Protein AF-0000000086878072 (afdb_homodimer)

Sequence (364 aa):
MATIYDFTVIKTSGERFPLYQYEGKPVLIVNTASKCKYTHQFDDIQKLYDKYKDQGLQVIGFPCNQFAEQEPGSSEEAASFCQINYGVKFPMFSKMDVNGDTAHPLYDYLKKSGPFAGFDESDVQAKLLKLMVADKAPEWLHGDAIKWNFTKFLINAEGQVVKRFEPVDSMDAVEASIEQLLMATIYDFTVIKTSGERFPLYQYEGKPVLIVNTASKCKYTHQFDDIQKLYDKYKDQGLQVIGFPCNQFAEQEPGSSEEAASFCQINYGVKFPMFSKMDVNGDTAHPLYDYLKKSGPFAGFDESDVQAKLLKLMVADKAPEWLHGDAIKWNFTKFLINAEGQVVKRFEPVDSMDAVEASIEQLL

Organism: NCBI:txid248903

Nearest PDB structures (foldseek):
  8xyt-assembly1_D  TM=9.400E-01  e=3.184E-20  synthetic construct
  2i3y-assembly1_A  TM=8.338E-01  e=1.460E-17  Homo sapiens
  2r37-assembly1_A  TM=8.465E-01  e=8.621E-18  Homo sapiens
  7fc2-assembly1_A  TM=8.457E-01  e=1.673E-16  Mus musculus
  2he3-assembly1_A  TM=8.086E-01  e=9.873E-17  Homo sapiens

Radius of gyration: 22.43 Å; Cα contacts (8 Å, |Δi|>4): 710; chains: 2; bounding box: 38×66×55 Å

Foldseek 3Di:
DDFQQVDWFAALVRDIGRPCVLAQAKEKEFEAALQDPLNLCLQVVQVLCVVCVVVGYAYEYAYELPFVRRHVDFQVVRVVSSCVVRVRDGGYGGHAHLDDPRGDVSNVVQLVQAFDPDQPPVDPLSVVLLVSLCPGPVVQNDTRGQSHGTWIFIAANRRGTDYIDHSSDDSVVVSVVNVVRD/DDFQQVDWFAALVRDIGRPCVLAQAKEKEFEAALQDPLNLCLQVVQVLCVVCVVVGYAYEYAYELPFVRRHVDFQVVRVVSSCVVRVRDGGYGGHAHLDDPRGDVSSVVQLVQAFDPDQPPVDPLSVVLLVSLCPGPVVQNDIRGQSHGTWIFIAANRRGTDYIDHSSDDSVVVSVVNVVRD

Secondary structure (DSSP, 8-state):
---GGGBEEEBTTS-EEEGGGGTTS-EEEEEE-SSSTTTTHHHHHHHHHHHHGGGT-EEEEEE--TTTT---S-HHHHHHHHHHHH---S-BB-----SSTT--HHHHHHHHHS------TT-HHHHHHHHHHHHH-GGGSSTT---STT-EEEE-TTS-EEEEE-TTS-HHHHHHHHHHH-/---GGGBEEEBTTS-EEEGGGGTTS-EEEEEE-SSSTTTTHHHHHHHHHHHHGGGT-EEEEEE--TTTT---S-HHHHHHHHHHHH---S-BB-----SSTT--HHHHHHHHHS------TT-HHHHHHHHHHHHH-GGGSSTT---STT-EEEE-TTS-EEEEE-TTS-HHHHHHHHHHH-

InterPro domains:
  IPR000889 Glutathione peroxidase [PF00255] (4-111)
  IPR000889 Glutathione peroxidase [PIRSF000303] (2-182)
  IPR000889 Glutathione peroxidase [PR01011] (22-39)
  IPR000889 Glutathione peroxidase [PR01011] (57-73)
  IPR000889 Glutathione peroxidase [PR01011] (146-155)
  IPR000889 Glutathione peroxidase [PS51355] (1-182)
  IPR000889 Glutathione peroxidase [PTHR11592] (3-182)
  IPR000889 Glutathione peroxidase [cd00340] (3-178)
  IPR013766 Thioredoxin domain [PS51352] (1-182)
  IPR029760 Glutathione peroxidase conserved site [PS00763] (60-67)
  IPR036249 Thioredoxin-like superfamily [SSF52833] (3-182)

pLDDT: mean 95.86, std 3.75, range [81.19, 98.94]

Solvent-accessible surface area (backbone atoms only — not comparable to full-atom values): 19377 Å² total; per-residue (Å²): 120,73,37,56,44,38,26,34,47,42,35,53,88,62,48,76,43,57,43,47,79,49,64,73,24,35,34,38,40,29,38,32,38,78,64,44,95,65,37,68,48,48,46,57,52,41,50,51,44,69,71,33,37,89,69,44,48,40,51,41,35,30,34,31,40,84,59,84,53,22,32,80,65,52,36,56,53,53,46,49,51,41,31,73,76,50,60,46,76,60,56,52,30,30,56,46,44,60,55,75,95,58,21,34,63,65,39,52,48,46,28,68,66,36,53,60,87,67,73,52,76,89,37,68,61,36,46,49,50,51,52,49,21,53,70,73,40,50,87,32,62,58,78,41,44,65,67,54,63,44,31,34,36,37,25,37,43,82,32,38,67,76,44,62,39,54,62,71,53,56,68,63,59,53,49,54,54,52,54,71,74,93,120,72,38,54,42,37,27,34,47,42,35,52,87,63,49,74,44,57,44,46,80,48,62,72,25,34,33,39,41,29,38,32,40,79,65,45,94,66,38,70,47,47,46,58,51,39,51,52,44,71,71,33,37,89,70,44,46,40,50,42,35,30,34,30,39,87,57,83,54,21,33,77,63,53,37,57,53,53,45,49,50,42,31,72,77,50,60,46,76,60,56,53,31,30,56,47,46,59,54,75,95,57,22,35,63,65,38,53,49,47,28,68,67,38,53,59,88,69,73,52,78,88,36,69,60,36,43,50,51,51,52,48,22,54,72,72,40,50,88,31,60,57,77,41,45,66,68,53,63,44,30,33,38,37,26,37,42,82,32,38,66,76,44,63,40,53,61,71,54,55,67,66,59,52,48,54,55,52,54,72,74,92

Structure (mmCIF, N/CA/C/O backbone):
data_AF-0000000086878072-model_v1
#
loop_
_entity.id
_entity.type
_entity.pdbx_description
1 polymer 'Glutathione peroxidase'
#
loop_
_atom_site.group_PDB
_atom_site.id
_atom_site.type_symbol
_atom_site.label_atom_id
_atom_site.label_alt_id
_atom_site.label_comp_id
_atom_site.label_asym_id
_atom_site.label_entity_id
_atom_site.label_seq_id
_atom_site.pdbx_PDB_ins_code
_atom_site.Cartn_x
_atom_site.Cartn_y
_atom_site.Cartn_z
_atom_site.occupancy
_atom_site.B_iso_or_equiv
_atom_site.auth_seq_id
_atom_site.auth_comp_id
_atom_site.auth_asym_id
_atom_site.auth_atom_id
_atom_site.pdbx_PDB_model_num
ATOM 1 N N . MET A 1 1 ? 12.766 3.15 -0.526 1 83.19 1 MET A N 1
ATOM 2 C CA . MET A 1 1 ? 11.93 2.668 -1.621 1 83.19 1 MET A CA 1
ATOM 3 C C . MET A 1 1 ? 10.867 1.7 -1.109 1 83.19 1 MET A C 1
ATOM 5 O O . MET A 1 1 ? 11.094 0.986 -0.13 1 83.19 1 MET A O 1
ATOM 9 N N . ALA A 1 2 ? 9.711 1.718 -1.73 1 94 2 ALA A N 1
ATOM 10 C CA . ALA A 1 2 ? 8.594 0.869 -1.329 1 94 2 ALA A CA 1
ATOM 11 C C . ALA A 1 2 ? 8.961 -0.608 -1.434 1 94 2 ALA A C 1
ATOM 13 O O . ALA A 1 2 ? 9.758 -0.997 -2.293 1 94 2 ALA A O 1
ATOM 14 N N . THR A 1 3 ? 8.516 -1.404 -0.541 1 97.88 3 THR A N 1
ATOM 15 C CA . THR A 1 3 ? 8.656 -2.857 -0.542 1 97.88 3 THR A CA 1
ATOM 16 C C . THR A 1 3 ? 7.336 -3.527 -0.177 1 97.88 3 THR A C 1
ATOM 18 O O . THR A 1 3 ? 6.379 -2.854 0.205 1 97.88 3 THR A O 1
ATOM 21 N N . ILE A 1 4 ? 7.27 -4.852 -0.278 1 98.69 4 ILE A N 1
ATOM 22 C CA . ILE A 1 4 ? 6.043 -5.551 0.091 1 98.69 4 ILE A CA 1
ATOM 23 C C . ILE A 1 4 ? 5.805 -5.414 1.593 1 98.69 4 ILE A C 1
ATOM 25 O O . ILE A 1 4 ? 4.699 -5.668 2.076 1 98.69 4 ILE A O 1
ATOM 29 N N . TYR A 1 5 ? 6.809 -5.02 2.355 1 98.38 5 TYR A N 1
ATOM 30 C CA . TYR A 1 5 ? 6.68 -4.902 3.803 1 98.38 5 TYR A CA 1
ATOM 31 C C . TYR A 1 5 ? 5.793 -3.723 4.18 1 98.38 5 TYR A C 1
ATOM 33 O O . TYR A 1 5 ? 5.367 -3.6 5.332 1 98.38 5 TYR A O 1
ATOM 41 N N . ASP A 1 6 ? 5.492 -2.91 3.229 1 98.5 6 ASP A N 1
ATOM 42 C CA . ASP A 1 6 ? 4.672 -1.722 3.447 1 98.5 6 ASP A CA 1
ATOM 43 C C . ASP A 1 6 ? 3.184 -2.068 3.428 1 98.5 6 ASP A C 1
ATOM 45 O O . ASP A 1 6 ? 2.334 -1.196 3.615 1 98.5 6 ASP A O 1
ATOM 49 N N . PHE A 1 7 ? 2.822 -3.373 3.25 1 98.75 7 PHE A N 1
ATOM 50 C CA . PHE A 1 7 ? 1.428 -3.736 3.029 1 98.75 7 PHE A CA 1
ATOM 51 C C . PHE A 1 7 ? 0.961 -4.75 4.07 1 98.75 7 PHE A C 1
ATOM 53 O O . PHE A 1 7 ? 1.771 -5.496 4.625 1 98.75 7 PHE A O 1
ATOM 60 N N . THR A 1 8 ? -0.31 -4.707 4.301 1 98.56 8 THR A N 1
ATOM 61 C CA . THR A 1 8 ? -1.041 -5.676 5.109 1 98.56 8 THR A CA 1
ATOM 62 C C . THR A 1 8 ? -2.102 -6.387 4.273 1 98.56 8 THR A C 1
ATOM 64 O O . THR A 1 8 ? -2.787 -5.758 3.467 1 98.56 8 THR A O 1
ATOM 67 N N . VAL A 1 9 ? -2.191 -7.672 4.48 1 98.12 9 VAL A N 1
ATOM 68 C CA . VAL A 1 9 ? -3.201 -8.469 3.787 1 98.12 9 VAL A CA 1
ATOM 69 C C . VAL A 1 9 ? -4.094 -9.164 4.805 1 98.12 9 VAL A C 1
ATOM 71 O O . VAL A 1 9 ? -3.934 -8.984 6.016 1 98.12 9 VAL A O 1
ATOM 74 N N . ILE A 1 10 ? -5.141 -9.844 4.266 1 97.62 10 ILE A N 1
ATOM 75 C CA . ILE A 1 10 ? -6.113 -10.469 5.156 1 97.62 10 ILE A CA 1
ATOM 76 C C . ILE A 1 10 ? -6.078 -11.984 4.984 1 97.62 10 ILE A C 1
ATOM 78 O O . ILE A 1 10 ? -6.113 -12.484 3.861 1 97.62 10 ILE A O 1
ATOM 82 N N . LYS A 1 11 ? -5.953 -12.688 6.102 1 97 11 LYS A N 1
ATOM 83 C CA . LYS A 1 11 ? -6.082 -14.141 6.082 1 97 11 LYS A CA 1
ATOM 84 C C . LYS A 1 11 ? -7.523 -14.562 5.82 1 97 11 LYS A C 1
ATOM 86 O O . LYS A 1 11 ? -8.445 -13.75 5.934 1 97 11 LYS A O 1
ATOM 91 N N . THR A 1 12 ? -7.73 -15.797 5.5 1 94.38 12 THR A N 1
ATOM 92 C CA . THR A 1 12 ? -9.07 -16.312 5.246 1 94.38 12 THR A CA 1
ATOM 93 C C . THR A 1 12 ? -9.93 -16.219 6.508 1 94.38 12 THR A C 1
ATOM 95 O O . THR A 1 12 ? -11.156 -16.141 6.422 1 94.38 12 THR A O 1
ATOM 98 N N . SER A 1 13 ? -9.312 -16.234 7.656 1 93.44 13 SER A N 1
ATOM 99 C CA . SER A 1 13 ? -10 -16.125 8.938 1 93.44 13 SER A CA 1
ATOM 100 C C . SER A 1 13 ? -10.508 -14.711 9.172 1 93.44 13 SER A C 1
ATOM 102 O O . SER A 1 13 ? -11.297 -14.477 10.086 1 93.44 13 SER A O 1
ATOM 104 N N . GLY A 1 14 ? -9.945 -13.773 8.375 1 94.25 14 GLY A N 1
ATOM 105 C CA . GLY A 1 14 ? -10.273 -12.375 8.578 1 94.25 14 GLY A CA 1
ATOM 106 C C . GLY A 1 14 ? -9.195 -11.609 9.32 1 94.25 14 GLY A C 1
ATOM 107 O O . GLY A 1 14 ? -9.227 -10.383 9.383 1 94.25 14 GLY A O 1
ATOM 108 N N . GLU A 1 15 ? -8.328 -12.383 9.844 1 96.19 15 GLU A N 1
ATOM 109 C CA . GLU A 1 15 ? -7.223 -11.766 10.578 1 96.19 15 GLU A CA 1
ATOM 110 C C . GLU A 1 15 ? -6.301 -10.992 9.641 1 96.19 15 GLU A C 1
ATOM 112 O O . GLU A 1 15 ? -5.969 -11.469 8.555 1 96.19 15 GLU A O 1
ATOM 117 N N . ARG A 1 16 ? -5.871 -9.828 10.055 1 96.94 16 ARG A N 1
ATOM 118 C CA . ARG A 1 16 ? -4.914 -9.039 9.281 1 96.94 16 ARG A CA 1
ATOM 119 C C . ARG A 1 16 ? -3.504 -9.602 9.422 1 96.94 16 ARG A C 1
ATOM 121 O O . ARG A 1 16 ? -3.121 -10.07 10.5 1 96.94 16 ARG A O 1
ATOM 128 N N . PHE A 1 17 ? -2.744 -9.547 8.391 1 98 17 PHE A N 1
ATOM 129 C CA . PHE A 1 17 ? -1.391 -10.086 8.359 1 98 17 PHE A CA 1
ATOM 130 C C . PHE A 1 17 ? -0.436 -9.117 7.668 1 98 17 PHE A C 1
ATOM 132 O O . PHE A 1 17 ? -0.434 -9.016 6.441 1 98 17 PHE A O 1
ATOM 139 N N . PRO A 1 18 ? 0.398 -8.359 8.469 1 98.56 18 PRO A N 1
ATOM 140 C CA . PRO A 1 18 ? 1.406 -7.508 7.832 1 98.56 18 PRO A CA 1
ATOM 141 C C . PRO A 1 18 ? 2.498 -8.312 7.129 1 98.56 18 PRO A C 1
ATOM 143 O O . PRO A 1 18 ? 3.055 -9.242 7.715 1 98.56 18 PRO A O 1
ATOM 146 N N . LEU A 1 19 ? 2.932 -7.926 5.949 1 98.69 19 LEU A N 1
ATOM 147 C CA . LEU A 1 19 ? 3.807 -8.742 5.113 1 98.69 19 LEU A CA 1
ATOM 148 C C . LEU A 1 19 ? 5.254 -8.648 5.586 1 98.69 19 LEU A C 1
ATOM 150 O O . LEU A 1 19 ? 6.098 -9.445 5.18 1 98.69 19 LEU A O 1
ATOM 154 N N . TYR A 1 20 ? 5.504 -7.633 6.469 1 98.06 20 TYR A N 1
ATOM 155 C CA . TYR A 1 20 ? 6.867 -7.562 6.988 1 98.06 20 TYR A CA 1
ATOM 156 C C . TYR A 1 20 ? 7.191 -8.789 7.836 1 98.06 20 TYR A C 1
ATOM 158 O O . TYR A 1 20 ? 8.352 -9.016 8.188 1 98.06 20 TYR A O 1
ATOM 166 N N . GLN A 1 21 ? 6.176 -9.578 8.18 1 97.75 21 GLN A N 1
ATOM 167 C CA . GLN A 1 21 ? 6.402 -10.844 8.867 1 97.75 21 GLN A CA 1
ATOM 168 C C . GLN A 1 21 ? 7.242 -11.789 8.008 1 97.75 21 GLN A C 1
ATOM 170 O O . GLN A 1 21 ? 7.773 -12.781 8.516 1 97.75 21 GLN A O 1
ATOM 175 N N . TYR A 1 22 ? 7.414 -11.516 6.703 1 98.06 22 TYR A N 1
ATOM 176 C CA . TYR A 1 22 ? 8.234 -12.32 5.805 1 98.06 22 TYR A CA 1
ATOM 177 C C . TYR A 1 22 ? 9.594 -11.68 5.582 1 98.06 22 TYR A C 1
ATOM 179 O O . TYR A 1 22 ? 10.344 -12.086 4.684 1 98.06 22 TYR A O 1
ATOM 187 N N . GLU A 1 23 ? 9.891 -10.641 6.391 1 97.38 23 GLU A N 1
ATOM 188 C CA . GLU A 1 23 ? 11.172 -9.953 6.223 1 97.38 23 GLU A CA 1
ATOM 189 C C . GLU A 1 23 ? 12.336 -10.93 6.34 1 97.38 23 GLU A C 1
ATOM 191 O O . GLU A 1 23 ? 12.336 -11.805 7.211 1 97.38 23 GLU A O 1
ATOM 196 N N . GLY A 1 24 ? 13.32 -10.805 5.469 1 97.69 24 GLY A N 1
ATOM 197 C CA . GLY A 1 24 ? 14.516 -11.641 5.492 1 97.69 24 GLY A CA 1
ATOM 198 C C . GLY A 1 24 ? 14.359 -12.922 4.691 1 97.69 24 GLY A C 1
ATOM 199 O O . GLY A 1 24 ? 15.297 -13.719 4.609 1 97.69 24 GLY A O 1
ATOM 200 N N . LYS A 1 25 ? 13.156 -13.117 4.059 1 98.12 25 LYS A N 1
ATOM 201 C CA . LYS A 1 25 ? 12.875 -14.344 3.316 1 98.12 25 LYS A CA 1
ATOM 202 C C . LYS A 1 25 ? 12.422 -14.031 1.893 1 98.12 25 LYS A C 1
ATOM 204 O O . LYS A 1 25 ? 11.68 -13.078 1.67 1 98.12 25 LYS A O 1
ATOM 209 N N . PRO A 1 26 ? 12.891 -14.852 0.938 1 98.75 26 PRO A N 1
ATOM 210 C CA . PRO A 1 26 ? 12.266 -14.727 -0.383 1 98.75 26 PRO A CA 1
ATOM 211 C C . PRO A 1 26 ? 10.805 -15.172 -0.39 1 98.75 26 PRO A C 1
ATOM 213 O O . PRO A 1 26 ? 10.438 -16.125 0.305 1 98.75 26 PRO A O 1
ATOM 216 N N . VAL A 1 27 ? 10.008 -14.469 -1.145 1 98.94 27 VAL A N 1
ATOM 217 C CA . VAL A 1 27 ? 8.578 -14.75 -1.195 1 98.94 27 VAL A CA 1
ATOM 218 C C . VAL A 1 27 ? 8.117 -14.852 -2.648 1 98.94 27 VAL A C 1
ATOM 220 O O . VAL A 1 27 ? 8.461 -14 -3.473 1 98.94 27 VAL A O 1
ATOM 223 N N . LEU A 1 28 ? 7.465 -15.906 -2.973 1 98.94 28 LEU A N 1
ATOM 224 C CA . LEU A 1 28 ? 6.734 -16.016 -4.23 1 98.94 28 LEU A CA 1
ATOM 225 C C . LEU A 1 28 ? 5.258 -15.672 -4.027 1 98.94 28 LEU A C 1
ATOM 227 O O . LEU A 1 28 ? 4.559 -16.359 -3.277 1 98.94 28 LEU A O 1
ATOM 231 N N . ILE A 1 29 ? 4.77 -14.617 -4.676 1 98.94 29 ILE A N 1
ATOM 232 C CA . ILE A 1 29 ? 3.385 -14.172 -4.586 1 98.94 29 ILE A CA 1
ATOM 233 C C . ILE A 1 29 ? 2.631 -14.555 -5.855 1 98.94 29 ILE A C 1
ATOM 235 O O . ILE A 1 29 ? 3.086 -14.266 -6.965 1 98.94 29 ILE A O 1
ATOM 239 N N . VAL A 1 30 ? 1.487 -15.18 -5.668 1 98.81 30 VAL A N 1
ATOM 240 C CA . VAL A 1 30 ? 0.769 -15.688 -6.836 1 98.81 30 VAL A CA 1
ATOM 241 C C . VAL A 1 30 ? -0.717 -15.352 -6.711 1 98.81 30 VAL A C 1
ATOM 243 O O . VAL A 1 30 ? -1.326 -15.594 -5.664 1 98.81 30 VAL A O 1
ATOM 246 N N . ASN A 1 31 ? -1.322 -14.727 -7.723 1 98.56 31 ASN A N 1
ATOM 247 C CA . ASN A 1 31 ? -2.779 -14.703 -7.785 1 98.56 31 ASN A CA 1
ATOM 248 C C . ASN A 1 31 ? -3.338 -16 -8.359 1 98.56 31 ASN A C 1
ATOM 250 O O . ASN A 1 31 ? -2.814 -16.531 -9.344 1 98.56 31 ASN A O 1
ATOM 254 N N . THR A 1 32 ? -4.41 -16.547 -7.777 1 97.31 32 THR A N 1
ATOM 255 C CA . THR A 1 32 ? -4.832 -17.906 -8.094 1 97.31 32 THR A CA 1
ATOM 256 C C . THR A 1 32 ? -6.316 -17.938 -8.438 1 97.31 32 THR A C 1
ATOM 258 O O . THR A 1 32 ? -7.027 -16.953 -8.266 1 97.31 32 THR A O 1
ATOM 261 N N . ALA A 1 33 ? -6.691 -19.047 -8.969 1 95.06 33 ALA A N 1
ATOM 262 C CA . ALA A 1 33 ? -8.086 -19.375 -9.234 1 95.06 33 ALA A CA 1
ATOM 263 C C . ALA A 1 33 ? -8.297 -20.891 -9.25 1 95.06 33 ALA A C 1
ATOM 265 O O . ALA A 1 33 ? -7.398 -21.641 -9.641 1 95.06 33 ALA A O 1
ATOM 266 N N . SER A 1 34 ? -9.516 -21.312 -8.906 1 91.56 34 SER A N 1
ATOM 267 C CA . SER A 1 34 ? -9.805 -22.734 -8.734 1 91.56 34 SER A CA 1
ATOM 268 C C . SER A 1 34 ? -10.32 -23.344 -10.031 1 91.56 34 SER A C 1
ATOM 270 O O . SER A 1 34 ? -10.273 -24.562 -10.211 1 91.56 34 SER A O 1
ATOM 272 N N . LYS A 1 35 ? -10.883 -22.578 -10.992 1 89.31 35 LYS A N 1
ATOM 273 C CA . LYS A 1 35 ? -11.5 -23.094 -12.211 1 89.31 35 LYS A CA 1
ATOM 274 C C . LYS A 1 35 ? -10.82 -22.531 -13.453 1 89.31 35 LYS A C 1
ATOM 276 O O . LYS A 1 35 ? -11.484 -22.031 -14.367 1 89.31 35 LYS A O 1
ATOM 281 N N . CYS A 1 36 ? -9.555 -22.641 -13.43 1 88.94 36 CYS A N 1
ATOM 282 C CA . CYS A 1 36 ? -8.773 -22.109 -14.539 1 88.94 36 CYS A CA 1
AT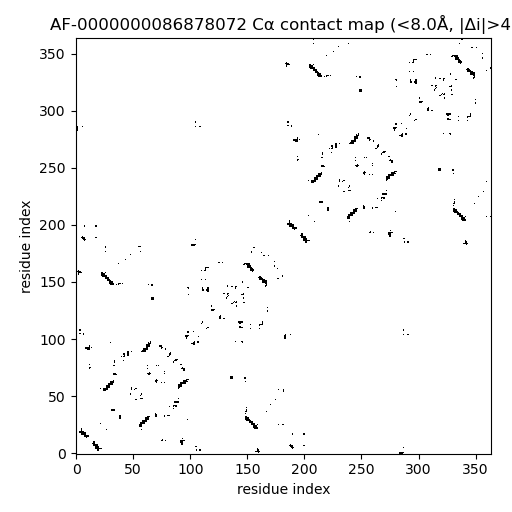OM 283 C C . CYS A 1 36 ? -7.891 -23.188 -15.156 1 88.94 36 CYS A C 1
ATOM 285 O O . CYS A 1 36 ? -7.578 -24.188 -14.5 1 88.94 36 CYS A O 1
ATOM 287 N N . LYS A 1 37 ? -7.527 -23.078 -16.422 1 89.62 37 LYS A N 1
ATOM 288 C CA . LYS A 1 37 ? -6.695 -24.047 -17.125 1 89.62 37 LYS A CA 1
ATOM 289 C C . LYS A 1 37 ? -5.324 -24.172 -16.469 1 89.62 37 LYS A C 1
ATOM 291 O O . LYS A 1 37 ? -4.637 -25.188 -16.641 1 89.62 37 LYS A O 1
ATOM 296 N N . TYR A 1 38 ? -4.926 -23.156 -15.703 1 93.12 38 TYR A N 1
ATOM 297 C CA . TYR A 1 38 ? -3.607 -23.156 -15.07 1 93.12 38 TYR A CA 1
ATOM 298 C C . TYR A 1 38 ? -3.695 -23.625 -13.625 1 93.12 38 TYR A C 1
ATOM 300 O O . TYR A 1 38 ? -2.699 -23.609 -12.906 1 93.12 38 TYR A O 1
ATOM 308 N N . THR A 1 39 ? -4.828 -24.078 -13.148 1 93 39 THR A N 1
ATOM 309 C CA . THR A 1 39 ? -5.051 -24.5 -11.766 1 93 39 THR A CA 1
ATOM 310 C C . THR A 1 39 ? -4.098 -25.625 -11.391 1 93 39 THR A C 1
ATOM 312 O O . THR A 1 39 ? -3.684 -25.734 -10.234 1 93 39 THR A O 1
ATOM 315 N N . HIS A 1 40 ? -3.73 -26.406 -12.336 1 93.25 40 HIS A N 1
ATOM 316 C CA . HIS A 1 40 ? -2.811 -27.5 -12.086 1 93.25 40 HIS A CA 1
ATOM 317 C C . HIS A 1 40 ? -1.468 -27 -11.57 1 93.25 40 HIS A C 1
ATOM 319 O O . HIS A 1 40 ? -0.679 -27.766 -11.016 1 93.25 40 HIS A O 1
ATOM 325 N N . GLN A 1 41 ? -1.145 -25.734 -11.727 1 96 41 GLN A N 1
ATOM 326 C CA . GLN A 1 41 ? 0.128 -25.172 -11.281 1 96 41 GLN A CA 1
ATOM 327 C C . GLN A 1 41 ? 0.231 -25.172 -9.758 1 96 41 GLN A C 1
ATOM 329 O O . GLN A 1 41 ? 1.317 -25 -9.203 1 96 41 GLN A O 1
ATOM 334 N N . PHE A 1 42 ? -0.86 -25.344 -9.055 1 96.38 42 PHE A N 1
ATOM 335 C CA . PHE A 1 42 ? -0.782 -25.531 -7.613 1 96.38 42 PHE A CA 1
ATOM 336 C C . PHE A 1 42 ? 0.166 -26.672 -7.266 1 96.38 42 PHE A C 1
ATOM 338 O O . PHE A 1 42 ? 0.931 -26.578 -6.305 1 96.38 42 PHE A O 1
ATOM 345 N N . ASP A 1 43 ? 0.087 -27.719 -8.094 1 95.75 43 ASP A N 1
ATOM 346 C CA . ASP A 1 43 ? 0.964 -28.859 -7.863 1 95.75 43 ASP A CA 1
ATOM 347 C C . ASP A 1 43 ? 2.434 -28.453 -7.977 1 95.75 43 ASP A C 1
ATOM 349 O O . ASP A 1 43 ? 3.244 -28.797 -7.117 1 95.75 43 ASP A O 1
ATOM 353 N N . ASP A 1 44 ? 2.74 -27.75 -8.992 1 97.12 44 ASP A N 1
ATOM 354 C CA . ASP A 1 44 ? 4.109 -27.312 -9.234 1 97.12 44 ASP A CA 1
ATOM 355 C C . ASP A 1 44 ? 4.578 -26.359 -8.141 1 97.12 44 ASP A C 1
ATOM 357 O O . ASP A 1 44 ? 5.707 -26.453 -7.656 1 97.12 44 ASP A O 1
ATOM 361 N N . ILE A 1 45 ? 3.756 -25.453 -7.758 1 98 45 ILE A N 1
ATOM 362 C CA . ILE A 1 45 ? 4.105 -24.453 -6.754 1 98 45 ILE A CA 1
ATOM 363 C C . ILE A 1 45 ? 4.289 -25.141 -5.398 1 98 45 ILE A C 1
ATOM 365 O O . ILE A 1 45 ? 5.215 -24.812 -4.652 1 98 45 ILE A O 1
ATOM 369 N N . GLN A 1 46 ? 3.42 -26.125 -5.102 1 97.56 46 GLN A N 1
ATOM 370 C CA . GLN A 1 46 ? 3.555 -26.875 -3.855 1 97.56 46 GLN A CA 1
ATOM 371 C C . GLN A 1 46 ? 4.875 -27.641 -3.812 1 97.56 46 GLN A C 1
ATOM 373 O O . GLN A 1 46 ? 5.543 -27.672 -2.777 1 97.56 46 GLN A O 1
ATOM 378 N N . LYS A 1 47 ? 5.219 -28.219 -4.93 1 97.31 47 LYS A N 1
ATOM 379 C CA . LYS A 1 47 ? 6.492 -28.922 -5.004 1 97.31 47 LYS A CA 1
ATOM 380 C C . LYS A 1 47 ? 7.66 -27.984 -4.715 1 97.31 47 LYS A C 1
ATOM 382 O O . LYS A 1 47 ? 8.586 -28.344 -3.984 1 97.31 47 LYS A O 1
ATOM 387 N N . LEU A 1 48 ? 7.637 -26.797 -5.305 1 98.06 48 LEU A N 1
ATOM 388 C CA . LEU A 1 48 ? 8.672 -25.797 -5.043 1 98.06 48 LEU A CA 1
ATOM 389 C C . LEU A 1 48 ? 8.711 -25.438 -3.561 1 98.06 48 LEU A C 1
ATOM 391 O O . LEU A 1 48 ? 9.789 -25.344 -2.969 1 98.06 48 LEU A O 1
ATOM 395 N N . TYR A 1 49 ? 7.578 -25.219 -2.998 1 98.12 49 TYR A N 1
ATOM 396 C CA . TYR A 1 49 ? 7.48 -24.875 -1.582 1 98.12 49 TYR A CA 1
ATOM 397 C C . TYR A 1 49 ? 8.07 -25.984 -0.717 1 98.12 49 TYR A C 1
ATOM 399 O O . TYR A 1 49 ? 8.875 -25.719 0.183 1 98.12 49 TYR A O 1
ATOM 407 N N . ASP A 1 50 ? 7.738 -27.234 -0.986 1 97.75 50 ASP A N 1
ATOM 408 C CA . ASP A 1 50 ? 8.242 -28.359 -0.218 1 97.75 50 ASP A CA 1
ATOM 409 C C . ASP A 1 50 ? 9.758 -28.469 -0.316 1 97.75 50 ASP A C 1
ATOM 411 O O . ASP A 1 50 ? 10.43 -28.766 0.672 1 97.75 50 ASP A O 1
ATOM 415 N N . LYS A 1 51 ? 10.172 -28.203 -1.465 1 98 51 LYS A N 1
ATOM 416 C CA . LYS A 1 51 ? 11.594 -28.344 -1.739 1 98 51 LYS A CA 1
ATOM 417 C C . LYS A 1 51 ? 12.406 -27.25 -1.053 1 98 51 LYS A C 1
ATOM 419 O O . LYS A 1 51 ? 13.516 -27.516 -0.574 1 98 51 LYS A O 1
ATOM 424 N N . TYR A 1 52 ? 11.836 -26.016 -0.949 1 98.38 52 TYR A N 1
ATOM 425 C CA . TYR A 1 52 ? 12.719 -24.906 -0.624 1 98.38 52 TYR A CA 1
ATOM 426 C C . TYR A 1 52 ? 12.258 -24.203 0.651 1 98.38 52 TYR A C 1
ATOM 428 O O . TYR A 1 52 ? 12.922 -23.281 1.133 1 98.38 52 TYR A O 1
ATOM 436 N N . LYS A 1 53 ? 11.141 -24.609 1.261 1 97.75 53 LYS A N 1
ATOM 437 C CA . LYS A 1 53 ? 10.641 -23.906 2.447 1 97.75 53 LYS A CA 1
ATOM 438 C C . LYS A 1 53 ? 11.672 -23.953 3.576 1 97.75 53 LYS A C 1
ATOM 440 O O . LYS A 1 53 ? 11.812 -22.984 4.324 1 97.75 53 LYS A O 1
ATOM 445 N N . ASP A 1 54 ? 12.383 -25.016 3.723 1 97.75 54 ASP A N 1
ATOM 446 C CA . ASP A 1 54 ? 13.352 -25.156 4.805 1 97.75 54 ASP A CA 1
ATOM 447 C C . ASP A 1 54 ? 14.586 -24.297 4.539 1 97.75 54 ASP A C 1
ATOM 449 O O . ASP A 1 54 ? 15.391 -24.062 5.445 1 97.75 54 ASP A O 1
ATOM 453 N N . GLN A 1 55 ? 14.727 -23.891 3.318 1 98 55 GLN A N 1
ATOM 454 C CA . GLN A 1 55 ? 15.82 -22.984 2.969 1 98 55 GLN A CA 1
ATOM 455 C C . GLN A 1 55 ? 15.367 -21.531 3.035 1 98 55 GLN A C 1
ATOM 457 O O . GLN A 1 55 ? 16.125 -20.625 2.686 1 98 55 GLN A O 1
ATOM 462 N N . GLY A 1 56 ? 14.07 -21.297 3.344 1 98 56 GLY A N 1
ATOM 463 C CA . GLY A 1 56 ? 13.617 -19.938 3.637 1 98 56 GLY A CA 1
ATOM 464 C C . GLY A 1 56 ? 12.531 -19.469 2.693 1 98 56 GLY A C 1
ATOM 465 O O . GLY A 1 56 ? 11.93 -18.406 2.922 1 98 56 GLY A O 1
ATOM 466 N N . LEU A 1 57 ? 12.242 -20.172 1.619 1 98.69 57 LEU A N 1
ATOM 467 C CA . LEU A 1 57 ? 11.25 -19.734 0.646 1 98.69 57 LEU A CA 1
ATOM 468 C C . LEU A 1 57 ? 9.859 -19.688 1.273 1 98.69 57 LEU A C 1
ATOM 470 O O . LEU A 1 57 ? 9.438 -20.625 1.944 1 98.69 57 LEU A O 1
ATOM 474 N N . GLN A 1 58 ? 9.227 -18.594 1.04 1 98.75 58 GLN A N 1
ATOM 475 C CA . GLN A 1 58 ? 7.797 -18.469 1.322 1 98.75 58 GLN A CA 1
ATOM 476 C C . GLN A 1 58 ? 6.988 -18.344 0.033 1 98.75 58 GLN A C 1
ATOM 478 O O . GLN A 1 58 ? 7.473 -17.812 -0.965 1 98.75 58 GLN A O 1
ATOM 483 N N . VAL A 1 59 ? 5.852 -18.953 0.068 1 98.69 59 VAL A N 1
ATOM 484 C CA . VAL A 1 59 ? 4.879 -18.828 -1.01 1 98.69 59 VAL A CA 1
ATOM 485 C C . VAL A 1 59 ? 3.541 -18.344 -0.443 1 98.69 59 VAL A C 1
ATOM 487 O O . VAL A 1 59 ? 3.068 -18.875 0.57 1 98.69 59 VAL A O 1
ATOM 490 N N . ILE A 1 60 ? 3.008 -17.312 -1.063 1 98.56 60 ILE A N 1
ATOM 491 C CA . ILE A 1 60 ? 1.69 -16.875 -0.62 1 98.56 60 ILE A CA 1
ATOM 492 C C . ILE A 1 60 ? 0.776 -16.688 -1.827 1 98.56 60 ILE A C 1
ATOM 494 O O . ILE A 1 60 ? 1.211 -16.188 -2.871 1 98.56 60 ILE A O 1
ATOM 498 N N . GLY A 1 61 ? -0.471 -17.141 -1.659 1 98.19 61 GLY A N 1
ATOM 499 C CA . GLY A 1 61 ? -1.459 -17.078 -2.725 1 98.19 61 GLY A CA 1
ATOM 500 C C . GLY A 1 61 ? -2.613 -16.156 -2.416 1 98.19 61 GLY A C 1
ATOM 501 O O . GLY A 1 61 ? -3.061 -16.062 -1.271 1 98.19 61 GLY A O 1
ATOM 502 N N . PHE A 1 62 ? -3.082 -15.508 -3.463 1 98.38 62 PHE A N 1
ATOM 503 C CA . PHE A 1 62 ? -4.246 -14.633 -3.377 1 98.38 62 PHE A CA 1
ATOM 504 C C . PHE A 1 62 ? -5.285 -15.008 -4.43 1 98.38 62 PHE A C 1
ATOM 506 O O . PHE A 1 62 ? -5.148 -14.641 -5.598 1 98.38 62 PHE A O 1
ATOM 513 N N . PRO A 1 63 ? -6.324 -15.695 -3.984 1 97.62 63 PRO A N 1
ATOM 514 C CA . PRO A 1 63 ? -7.387 -15.969 -4.949 1 97.62 63 PRO A CA 1
ATOM 515 C C . PRO A 1 63 ? -8 -14.695 -5.535 1 97.62 63 PRO A C 1
ATOM 517 O O . PRO A 1 63 ? -8.156 -13.703 -4.824 1 97.62 63 PRO A O 1
ATOM 520 N N . CYS A 1 64 ? -8.367 -14.75 -6.816 1 97.5 64 CYS A N 1
ATOM 521 C CA . CYS A 1 64 ? -8.922 -13.609 -7.535 1 97.5 64 CYS A CA 1
ATOM 522 C C . CYS A 1 64 ? -10.008 -14.055 -8.516 1 97.5 64 CYS A C 1
ATOM 524 O O . CYS A 1 64 ? -9.828 -15.039 -9.234 1 97.5 64 CYS A O 1
ATOM 526 N N . ASN A 1 65 ? -11.023 -13.289 -8.594 1 96.75 65 ASN A N 1
ATOM 527 C CA . ASN A 1 65 ? -12.156 -13.695 -9.414 1 96.75 65 ASN A CA 1
ATOM 528 C C . ASN A 1 65 ? -12.289 -12.812 -10.656 1 96.75 65 ASN A C 1
ATOM 530 O O . ASN A 1 65 ? -13.312 -12.852 -11.344 1 96.75 65 ASN A O 1
ATOM 534 N N . GLN A 1 66 ? -11.32 -12.062 -10.977 1 96.25 66 GLN A N 1
ATOM 535 C CA . GLN A 1 66 ? -11.445 -11.047 -12.016 1 96.25 66 GLN A CA 1
ATOM 536 C C . GLN A 1 66 ? -11.289 -11.648 -13.406 1 96.25 66 GLN A C 1
ATOM 538 O O . GLN A 1 66 ? -11.594 -11.008 -14.406 1 96.25 66 GLN A O 1
ATOM 543 N N . PHE A 1 67 ? -10.828 -12.883 -13.43 1 96.19 67 PHE A N 1
ATOM 544 C CA . PHE A 1 67 ? -10.547 -13.508 -14.719 1 96.19 67 PHE A CA 1
ATOM 545 C C . PHE A 1 67 ? -11.562 -14.609 -15.016 1 96.19 67 PHE A C 1
ATOM 547 O O . PHE A 1 67 ? -11.406 -15.742 -14.555 1 96.19 67 PHE A O 1
ATOM 554 N N . ALA A 1 68 ? -12.633 -14.25 -15.789 1 92.62 68 ALA A N 1
ATOM 555 C CA . ALA A 1 68 ? -13.695 -15.133 -16.25 1 92.62 68 ALA A CA 1
ATOM 556 C C . ALA A 1 68 ? -14.438 -15.773 -15.078 1 92.62 68 ALA A C 1
ATOM 558 O O . ALA A 1 68 ? -14.914 -16.906 -15.172 1 92.62 68 ALA A O 1
ATOM 559 N N . GLU A 1 69 ? -14.328 -15.07 -13.898 1 91.38 69 GLU A N 1
ATOM 560 C CA . GLU A 1 69 ? -15.016 -15.508 -12.688 1 91.38 69 GLU A CA 1
ATOM 561 C C . GLU A 1 69 ? -14.625 -16.938 -12.312 1 91.38 69 GLU A C 1
ATOM 563 O O . GLU A 1 69 ? -15.484 -17.766 -11.984 1 91.38 69 GLU A O 1
ATOM 568 N N . GLN A 1 70 ? -13.352 -17.172 -12.461 1 89.88 70 GLN A N 1
ATOM 569 C CA . GLN A 1 70 ? -12.852 -18.531 -12.273 1 89.88 70 GLN A CA 1
ATOM 570 C C . GLN A 1 70 ? -12.609 -18.828 -10.797 1 89.88 70 GLN A C 1
ATOM 572 O O . GLN A 1 70 ? -12.07 -19.891 -10.453 1 89.88 70 GLN A O 1
ATOM 577 N N . GLU A 1 71 ? -12.93 -17.891 -9.914 1 92.38 71 GLU A N 1
ATOM 578 C CA . GLU A 1 71 ? -12.922 -18.047 -8.461 1 92.38 71 GLU A CA 1
ATOM 579 C C . GLU A 1 71 ? -14.211 -17.5 -7.84 1 92.38 71 GLU A C 1
ATOM 581 O O . GLU A 1 71 ? -14.172 -16.562 -7.055 1 92.38 71 GLU A O 1
ATOM 586 N N . PRO A 1 72 ? -15.305 -18.203 -8.031 1 86.75 72 PRO A N 1
ATOM 587 C CA . PRO A 1 72 ? -16.609 -17.641 -7.672 1 86.75 72 PRO A CA 1
ATOM 588 C C . PRO A 1 72 ? -16.922 -17.781 -6.184 1 86.75 72 PRO A C 1
ATOM 590 O O . PRO A 1 72 ? -17.797 -17.078 -5.66 1 86.75 72 PRO A O 1
ATOM 593 N N . GLY A 1 73 ? -16.281 -18.703 -5.508 1 89.25 73 GLY A N 1
ATOM 594 C CA . GLY A 1 73 ? -16.609 -18.969 -4.117 1 89.25 73 GLY A CA 1
ATOM 595 C C . GLY A 1 73 ? -15.992 -17.969 -3.152 1 89.25 73 GLY A C 1
ATOM 596 O O . GLY A 1 73 ? -15.422 -16.969 -3.572 1 89.25 73 GLY A O 1
ATOM 597 N N . SER A 1 74 ? -16.219 -18.25 -1.873 1 91.5 74 SER A N 1
ATOM 598 C CA . SER A 1 74 ? -15.648 -17.422 -0.814 1 91.5 74 SER A CA 1
ATOM 599 C C . SER A 1 74 ? -14.148 -17.656 -0.673 1 91.5 74 SER A C 1
ATOM 601 O O . SER A 1 74 ? -13.602 -18.594 -1.266 1 91.5 74 SER A O 1
ATOM 603 N N . SER A 1 75 ? -13.523 -16.812 0.12 1 91.19 75 SER A N 1
ATOM 604 C CA . SER A 1 75 ? -12.109 -16.984 0.431 1 91.19 75 SER A CA 1
ATOM 605 C C . SER A 1 75 ? -11.836 -18.344 1.068 1 91.19 75 SER A C 1
ATOM 607 O O . SER A 1 75 ? -10.867 -19.016 0.722 1 91.19 75 SER A O 1
ATOM 609 N N . GLU A 1 76 ? -12.641 -18.672 2.006 1 89.69 76 GLU A N 1
ATOM 610 C CA . GLU A 1 76 ? -12.492 -19.938 2.703 1 89.69 76 GLU A CA 1
ATOM 611 C C . GLU A 1 76 ? -12.648 -21.109 1.743 1 89.69 76 GLU A C 1
ATOM 613 O O . GLU A 1 76 ? -11.906 -22.094 1.829 1 89.69 76 GLU A O 1
ATOM 618 N N . GLU A 1 77 ? -13.617 -21.016 0.851 1 88.62 77 GLU A N 1
ATOM 619 C CA . GLU A 1 77 ? -13.836 -22.062 -0.139 1 88.62 77 GLU A CA 1
ATOM 620 C C . GLU A 1 77 ? -12.648 -22.203 -1.082 1 88.62 77 GLU A C 1
ATOM 622 O O . GLU A 1 77 ? -12.258 -23.312 -1.44 1 88.62 77 GLU A O 1
ATOM 627 N N . ALA A 1 78 ? -12.086 -21.094 -1.495 1 87.38 78 ALA A N 1
ATOM 628 C CA . ALA A 1 78 ? -10.922 -21.109 -2.373 1 87.38 78 ALA A CA 1
ATOM 629 C C . ALA A 1 78 ? -9.742 -21.812 -1.702 1 87.38 78 ALA A C 1
ATOM 631 O O . ALA A 1 78 ? -9.109 -22.688 -2.297 1 87.38 78 ALA A O 1
ATOM 632 N N . ALA A 1 79 ? -9.484 -21.516 -0.472 1 86.75 79 ALA A N 1
ATOM 633 C CA . ALA A 1 79 ? -8.383 -22.141 0.268 1 86.75 79 ALA A CA 1
ATOM 634 C C . ALA A 1 79 ? -8.617 -23.625 0.45 1 86.75 79 ALA A C 1
ATOM 636 O O . ALA A 1 79 ? -7.699 -24.438 0.274 1 86.75 79 ALA A O 1
ATOM 637 N N . SER A 1 80 ? -9.805 -23.984 0.799 1 85.62 80 SER A N 1
ATOM 638 C CA . SER A 1 80 ? -10.148 -25.375 0.994 1 85.62 80 SER A CA 1
ATOM 639 C C . SER A 1 80 ? -9.992 -26.172 -0.299 1 85.62 80 SER A C 1
ATOM 641 O O . SER A 1 80 ? -9.492 -27.297 -0.285 1 85.62 80 SER A O 1
ATOM 643 N N . PHE A 1 81 ? -10.477 -25.609 -1.363 1 84.25 81 PHE A N 1
ATOM 644 C CA . PHE A 1 81 ? -10.336 -26.25 -2.67 1 84.25 81 PHE A CA 1
ATOM 645 C C . PHE A 1 81 ? -8.883 -26.594 -2.951 1 84.25 81 PHE A C 1
ATOM 647 O O . PHE A 1 81 ? -8.57 -27.719 -3.346 1 84.25 81 PHE A O 1
ATOM 654 N N . CYS A 1 82 ? -7.977 -25.688 -2.746 1 82.44 82 CYS A N 1
ATOM 655 C CA . CYS A 1 82 ? -6.559 -25.875 -3.029 1 82.44 82 CYS A CA 1
ATOM 656 C C . CYS A 1 82 ? -5.961 -26.953 -2.135 1 82.44 82 CYS A C 1
ATOM 658 O O . CYS A 1 82 ? -5.164 -27.766 -2.592 1 82.44 82 CYS A O 1
ATOM 660 N N . GLN A 1 83 ? -6.328 -26.875 -0.872 1 82.94 83 GLN A N 1
ATOM 661 C CA . GLN A 1 83 ? -5.82 -27.875 0.063 1 82.94 83 GLN A CA 1
ATOM 662 C C . GLN A 1 83 ? -6.309 -29.281 -0.306 1 82.94 83 GLN A C 1
ATOM 664 O O . GLN A 1 83 ? -5.516 -30.203 -0.403 1 82.94 83 GLN A O 1
ATOM 669 N N . ILE A 1 84 ? -7.531 -29.406 -0.58 1 81.56 84 ILE A N 1
ATOM 670 C CA . ILE A 1 84 ? -8.164 -30.703 -0.804 1 81.56 84 ILE A CA 1
ATOM 671 C C . ILE A 1 84 ? -7.711 -31.266 -2.146 1 81.56 84 ILE A C 1
ATOM 673 O O . ILE A 1 84 ? -7.344 -32.438 -2.238 1 81.56 84 ILE A O 1
ATOM 677 N N . ASN A 1 85 ? -7.645 -30.516 -3.135 1 84.38 85 ASN A N 1
ATOM 678 C CA . ASN A 1 85 ? -7.438 -31.016 -4.492 1 84.38 85 ASN A CA 1
ATOM 679 C C . ASN A 1 85 ? -5.953 -31.047 -4.859 1 84.38 85 ASN A C 1
ATOM 681 O O . ASN A 1 85 ? -5.531 -31.844 -5.695 1 84.38 85 ASN A O 1
ATOM 685 N N . TYR A 1 86 ? -5.141 -30.219 -4.191 1 88.19 86 TYR A N 1
ATOM 686 C CA . TYR A 1 86 ? -3.752 -30.109 -4.625 1 88.19 86 TYR A CA 1
ATOM 687 C C . TYR A 1 86 ? -2.797 -30.25 -3.447 1 88.19 86 TYR A C 1
ATOM 689 O O . TYR A 1 86 ? -1.576 -30.234 -3.625 1 88.19 86 TYR A O 1
ATOM 697 N N . GLY A 1 87 ? -3.375 -30.359 -2.203 1 90.62 87 GLY A N 1
ATOM 698 C CA . GLY A 1 87 ? -2.531 -30.516 -1.029 1 90.62 87 GLY A CA 1
ATOM 699 C C . GLY A 1 87 ? -1.717 -29.266 -0.715 1 90.62 87 GLY A C 1
ATOM 700 O O . GLY A 1 87 ? -0.607 -29.359 -0.186 1 90.62 87 GLY A O 1
ATOM 701 N N . VAL A 1 88 ? -2.221 -28.172 -1.13 1 93.19 88 VAL A N 1
ATOM 702 C CA . VAL A 1 88 ? -1.523 -26.906 -0.928 1 93.19 88 VAL A CA 1
ATOM 703 C C . VAL A 1 88 ? -1.334 -26.656 0.566 1 93.19 88 VAL A C 1
ATOM 705 O O . VAL A 1 88 ? -2.285 -26.75 1.344 1 93.19 88 VAL A O 1
ATOM 708 N N . LYS A 1 89 ? -0.019 -26.391 0.914 1 94.75 89 LYS A N 1
ATOM 709 C CA . LYS A 1 89 ? 0.309 -26.172 2.318 1 94.75 89 LYS A CA 1
ATOM 710 C C . LYS A 1 89 ? 0.784 -24.734 2.553 1 94.75 89 LYS A C 1
ATOM 712 O O . LYS A 1 89 ? 0.88 -24.297 3.695 1 94.75 89 LYS A O 1
ATOM 717 N N . PHE A 1 90 ? 1.108 -24.078 1.502 1 95.94 90 PHE A N 1
ATOM 718 C CA . PHE A 1 90 ? 1.511 -22.688 1.693 1 95.94 90 PHE A CA 1
ATOM 719 C C . PHE A 1 90 ? 0.298 -21.812 1.958 1 95.94 90 PHE A C 1
ATOM 721 O O . PHE A 1 90 ? -0.828 -22.172 1.614 1 95.94 90 PHE A O 1
ATOM 728 N N . PRO A 1 91 ? 0.491 -20.656 2.615 1 96.69 91 PRO A N 1
ATOM 729 C CA . PRO A 1 91 ? -0.635 -19.812 3.014 1 96.69 91 PRO A CA 1
ATOM 730 C C . PRO A 1 91 ? -1.426 -19.281 1.819 1 96.69 91 PRO A C 1
ATOM 732 O O . PRO A 1 91 ? -0.839 -18.766 0.869 1 96.69 91 PRO A O 1
ATOM 735 N N . MET A 1 92 ? -2.736 -19.484 1.922 1 96.81 92 MET A N 1
ATOM 736 C CA . MET A 1 92 ? -3.705 -18.828 1.055 1 96.81 92 MET A CA 1
ATOM 737 C C . MET A 1 92 ? -4.414 -17.703 1.795 1 96.81 92 MET A C 1
ATOM 739 O O . MET A 1 92 ? -5 -17.922 2.857 1 96.81 92 MET A O 1
ATOM 743 N N . PHE A 1 93 ? -4.383 -16.531 1.217 1 97.81 93 PHE A N 1
ATOM 744 C CA . PHE A 1 93 ? -5.012 -15.375 1.851 1 97.81 93 PHE A CA 1
ATOM 745 C C . PHE A 1 93 ? -6.391 -15.109 1.256 1 97.81 93 PHE A C 1
ATOM 747 O O . PHE A 1 93 ? -6.859 -15.875 0.406 1 97.81 93 PHE A O 1
ATOM 754 N N . SER A 1 94 ? -7.082 -14.125 1.818 1 97.19 94 SER A N 1
ATOM 755 C CA . SER A 1 94 ? -8.414 -13.781 1.344 1 97.19 94 SER A CA 1
ATOM 756 C C . SER A 1 94 ? -8.383 -13.305 -0.105 1 97.19 94 SER A C 1
ATOM 758 O O . SER A 1 94 ? -7.395 -12.719 -0.549 1 97.19 94 SER A O 1
ATOM 760 N N . LYS A 1 95 ? -9.5 -13.562 -0.662 1 96.94 95 LYS A N 1
ATOM 761 C CA . LYS A 1 95 ? -9.664 -13.141 -2.049 1 96.94 95 LYS A CA 1
ATOM 762 C C . LYS A 1 95 ? -9.469 -11.641 -2.193 1 96.94 95 LYS A C 1
ATOM 764 O O . LYS A 1 95 ? -9.883 -10.867 -1.329 1 96.94 95 LYS A O 1
ATOM 769 N N . MET A 1 96 ? -8.836 -11.273 -3.375 1 97.19 96 MET A N 1
ATOM 770 C CA . MET A 1 96 ? -8.68 -9.844 -3.645 1 97.19 96 MET A CA 1
ATOM 771 C C . MET A 1 96 ? -8.648 -9.578 -5.145 1 97.19 96 MET A C 1
ATOM 773 O O . MET A 1 96 ? -8.406 -10.484 -5.941 1 97.19 96 MET A O 1
ATOM 777 N N . ASP A 1 97 ? -8.992 -8.359 -5.488 1 97.88 97 ASP A N 1
ATOM 778 C CA . ASP A 1 97 ? -8.812 -7.883 -6.855 1 97.88 97 ASP A CA 1
ATOM 779 C C . ASP A 1 97 ? -7.359 -7.488 -7.109 1 97.88 97 ASP A C 1
ATOM 781 O O . ASP A 1 97 ? -6.707 -6.902 -6.242 1 97.88 97 ASP A O 1
ATOM 785 N N . VAL A 1 98 ? -6.887 -7.805 -8.336 1 98.5 98 VAL A N 1
ATOM 786 C CA . VAL A 1 98 ? -5.48 -7.559 -8.625 1 98.5 98 VAL A CA 1
ATOM 787 C C . VAL A 1 98 ? -5.355 -6.488 -9.711 1 98.5 98 VAL A C 1
ATOM 789 O O . VAL A 1 98 ? -4.266 -5.957 -9.945 1 98.5 98 VAL A O 1
ATOM 792 N N . ASN A 1 99 ? -6.434 -6.152 -10.406 1 98.19 99 ASN A N 1
ATOM 793 C CA . ASN A 1 99 ? -6.453 -5.141 -11.453 1 98.19 99 ASN A CA 1
ATOM 794 C C . ASN A 1 99 ? -7.543 -4.102 -11.211 1 98.19 99 ASN A C 1
ATOM 796 O O . ASN A 1 99 ? -8.477 -4.34 -10.445 1 98.19 99 ASN A O 1
ATOM 800 N N . GLY A 1 100 ? -7.375 -2.912 -11.82 1 95.75 100 GLY A N 1
ATOM 801 C CA . GLY A 1 100 ? -8.422 -1.905 -11.875 1 95.75 100 GLY A CA 1
ATOM 802 C C . GLY A 1 100 ? -8.484 -1.051 -10.625 1 95.75 100 GLY A C 1
ATOM 803 O O . GLY A 1 100 ? -7.574 -1.077 -9.797 1 95.75 100 GLY A O 1
ATOM 804 N N . ASP A 1 101 ? -9.609 -0.345 -10.484 1 92.88 101 ASP A N 1
ATOM 805 C CA . ASP A 1 101 ? -9.766 0.639 -9.414 1 92.88 101 ASP A CA 1
ATOM 806 C C . ASP A 1 101 ? -9.961 -0.044 -8.062 1 92.88 101 ASP A C 1
ATOM 808 O O . ASP A 1 101 ? -9.742 0.568 -7.016 1 92.88 101 ASP A O 1
ATOM 812 N N . THR A 1 102 ? -10.359 -1.311 -8.125 1 95.25 102 THR A N 1
ATOM 813 C CA . THR A 1 102 ? -10.633 -2.016 -6.875 1 95.25 102 THR A CA 1
ATOM 814 C C . THR A 1 102 ? -9.461 -2.912 -6.488 1 95.25 102 THR A C 1
ATOM 816 O O . THR A 1 102 ? -9.547 -3.676 -5.523 1 95.25 102 THR A O 1
ATOM 819 N N . ALA A 1 103 ? -8.375 -2.818 -7.184 1 97.5 103 ALA A N 1
ATOM 820 C CA . ALA A 1 103 ? -7.199 -3.643 -6.891 1 97.5 103 ALA A CA 1
ATOM 821 C C . ALA A 1 103 ? -6.664 -3.354 -5.488 1 97.5 103 ALA A C 1
ATOM 823 O O . ALA A 1 103 ? -6.629 -2.199 -5.059 1 97.5 103 ALA A O 1
ATOM 824 N N . HIS A 1 104 ? -6.301 -4.414 -4.832 1 98 104 HIS A N 1
ATOM 825 C CA . HIS A 1 104 ? -5.559 -4.215 -3.592 1 98 104 HIS A CA 1
ATOM 826 C C . HIS A 1 104 ? -4.266 -3.441 -3.84 1 98 104 HIS A C 1
ATOM 828 O O . HIS A 1 104 ? -3.566 -3.695 -4.824 1 98 104 HIS A O 1
ATOM 834 N N . PRO A 1 105 ? -3.857 -2.547 -2.908 1 97.88 105 PRO A N 1
ATOM 835 C CA . PRO A 1 105 ? -2.67 -1.718 -3.133 1 97.88 105 PRO A CA 1
ATOM 836 C C . PRO A 1 105 ? -1.397 -2.543 -3.307 1 97.88 105 PRO A C 1
ATOM 838 O O . PRO A 1 105 ? -0.48 -2.127 -4.02 1 97.88 105 PRO A O 1
ATOM 841 N N . LEU A 1 106 ? -1.315 -3.703 -2.693 1 98.62 106 LEU A N 1
ATOM 842 C CA . LEU A 1 106 ? -0.178 -4.59 -2.912 1 98.62 106 LEU A CA 1
ATOM 843 C C . LEU A 1 106 ? 0.012 -4.875 -4.398 1 98.62 106 LEU A C 1
ATOM 845 O O . LEU A 1 106 ? 1.131 -4.793 -4.91 1 98.62 106 LEU A O 1
ATOM 849 N N . TYR A 1 107 ? -1.041 -5.156 -5.082 1 98.62 107 TYR A N 1
ATOM 850 C CA . TYR A 1 107 ? -0.915 -5.527 -6.488 1 98.62 107 TYR A CA 1
ATOM 851 C C . TYR A 1 107 ? -0.664 -4.301 -7.355 1 98.62 107 TYR A C 1
ATOM 853 O O . TYR A 1 107 ? -0.066 -4.406 -8.43 1 98.62 107 TYR A O 1
ATOM 861 N N . ASP A 1 108 ? -1.164 -3.152 -6.934 1 97 108 ASP A N 1
ATOM 862 C CA . ASP A 1 108 ? -0.729 -1.941 -7.621 1 97 108 ASP A CA 1
ATOM 863 C C . ASP A 1 108 ? 0.788 -1.785 -7.551 1 97 108 ASP A C 1
ATOM 865 O O . ASP A 1 108 ? 1.435 -1.491 -8.555 1 97 108 ASP A O 1
ATOM 869 N N . TYR A 1 109 ? 1.301 -2.037 -6.352 1 97.94 109 TYR A N 1
ATOM 870 C CA . TYR A 1 109 ? 2.744 -1.954 -6.156 1 97.94 109 TYR A CA 1
ATOM 871 C C . TYR A 1 109 ? 3.467 -3.008 -6.988 1 97.94 109 TYR A C 1
ATOM 873 O O . TYR A 1 109 ? 4.449 -2.705 -7.668 1 97.94 109 TYR A O 1
ATOM 881 N N . LEU A 1 110 ? 2.986 -4.227 -6.965 1 98.62 110 LEU A N 1
ATOM 882 C CA . LEU A 1 110 ? 3.635 -5.328 -7.668 1 98.62 110 LEU A CA 1
ATOM 883 C C . LEU A 1 110 ? 3.693 -5.059 -9.164 1 98.62 110 LEU A C 1
ATOM 885 O O . LEU A 1 110 ? 4.742 -5.23 -9.789 1 98.62 110 LEU A O 1
ATOM 889 N N . LYS A 1 111 ? 2.582 -4.59 -9.695 1 98.25 111 LYS A N 1
ATOM 890 C CA . LYS A 1 111 ? 2.521 -4.332 -11.133 1 98.25 111 LYS A CA 1
ATOM 891 C C . LYS A 1 111 ? 3.443 -3.18 -11.523 1 98.25 111 LYS A C 1
ATOM 893 O O . LYS A 1 111 ? 4.078 -3.215 -12.578 1 98.25 111 LYS A O 1
ATOM 898 N N . LYS A 1 112 ? 3.533 -2.197 -10.656 1 96.06 112 LYS A N 1
ATOM 899 C CA . LYS A 1 112 ? 4.41 -1.06 -10.914 1 96.06 112 LYS A CA 1
ATOM 900 C C . LYS A 1 112 ? 5.879 -1.466 -10.828 1 96.06 112 LYS A C 1
ATOM 902 O O . LYS A 1 112 ? 6.691 -1.057 -11.664 1 96.06 112 LYS A O 1
ATOM 907 N N . SER A 1 113 ? 6.254 -2.273 -9.883 1 97.31 113 SER A N 1
ATOM 908 C CA . SER A 1 113 ? 7.633 -2.654 -9.602 1 97.31 113 SER A CA 1
ATOM 909 C C . SER A 1 113 ? 8.109 -3.758 -10.539 1 97.31 113 SER A C 1
ATOM 911 O O . SER A 1 113 ? 9.305 -3.881 -10.805 1 97.31 113 SER A O 1
ATOM 913 N N . GLY A 1 114 ? 7.188 -4.609 -10.93 1 98.06 114 GLY A N 1
ATOM 914 C CA . GLY A 1 114 ? 7.43 -5.672 -11.891 1 98.06 114 GLY A CA 1
ATOM 915 C C . GLY A 1 114 ? 6.539 -5.582 -13.109 1 98.06 114 GLY A C 1
ATOM 916 O O . GLY A 1 114 ? 5.598 -6.363 -13.258 1 98.06 114 GLY A O 1
ATOM 917 N N . PRO A 1 115 ? 6.852 -4.645 -13.953 1 97.88 115 PRO A N 1
ATOM 918 C CA . PRO A 1 115 ? 5.984 -4.414 -15.109 1 97.88 115 PRO A CA 1
ATOM 919 C C . PRO A 1 115 ? 5.949 -5.605 -16.062 1 97.88 115 PRO A C 1
ATOM 921 O O . PRO A 1 115 ? 6.875 -6.422 -16.078 1 97.88 115 PRO A O 1
ATOM 924 N N . PHE A 1 116 ? 4.871 -5.68 -16.812 1 98.31 116 PHE A N 1
ATOM 925 C CA . PHE A 1 116 ? 4.707 -6.703 -17.828 1 98.31 116 PHE A CA 1
ATOM 926 C C . PHE A 1 116 ? 5.75 -6.539 -18.938 1 98.31 116 PHE A C 1
ATOM 928 O O . PHE A 1 116 ? 5.926 -5.445 -19.469 1 98.31 116 PHE A O 1
ATOM 935 N N . ALA A 1 117 ? 6.414 -7.637 -19.25 1 96.69 117 ALA A N 1
ATOM 936 C CA . ALA A 1 117 ? 7.531 -7.582 -20.188 1 96.69 117 ALA A CA 1
ATOM 937 C C . ALA A 1 117 ? 7.043 -7.75 -21.625 1 96.69 117 ALA A C 1
ATOM 939 O O . ALA A 1 117 ? 7.836 -7.676 -22.562 1 96.69 117 ALA A O 1
ATOM 940 N N . GLY A 1 118 ? 5.797 -7.98 -21.797 1 96.06 118 GLY A N 1
ATOM 941 C CA . GLY A 1 118 ? 5.258 -8.25 -23.125 1 96.06 118 GLY A CA 1
ATOM 942 C C . GLY A 1 118 ? 5.074 -9.727 -23.406 1 96.06 118 GLY A C 1
ATOM 943 O O . GLY A 1 118 ? 5.625 -10.57 -22.688 1 96.06 118 GLY A O 1
ATOM 944 N N . PHE A 1 119 ? 4.281 -9.984 -24.344 1 94.31 119 PHE A N 1
ATOM 945 C CA . PHE A 1 119 ? 4.109 -11.359 -24.797 1 94.31 119 PHE A CA 1
ATOM 946 C C . PHE A 1 119 ? 5.242 -11.773 -25.734 1 94.31 119 PHE A C 1
ATOM 948 O O . PHE A 1 119 ? 5.492 -11.109 -26.734 1 94.31 119 PHE A O 1
ATOM 955 N N . ASP A 1 120 ? 5.918 -12.836 -25.328 1 92.94 120 ASP A N 1
ATOM 956 C CA . ASP A 1 120 ? 6.898 -13.398 -26.25 1 92.94 120 ASP A CA 1
ATOM 957 C C . ASP A 1 120 ? 6.215 -14.086 -27.438 1 92.94 120 ASP A C 1
ATOM 959 O O . ASP A 1 120 ? 5.812 -15.25 -27.328 1 92.94 120 ASP A O 1
ATOM 963 N N . GLU A 1 121 ? 6.207 -13.477 -28.516 1 90.38 121 GLU A N 1
ATOM 964 C CA . GLU A 1 121 ? 5.438 -13.953 -29.656 1 90.38 121 GLU A CA 1
ATOM 965 C C . GLU A 1 121 ? 6.082 -15.18 -30.297 1 90.38 121 GLU A C 1
ATOM 967 O O . GLU A 1 121 ? 5.488 -15.828 -31.156 1 90.38 121 GLU A O 1
ATOM 972 N N . SER A 1 122 ? 7.301 -15.469 -29.875 1 93.5 122 SER A N 1
ATOM 973 C CA . SER A 1 122 ? 7.945 -16.688 -30.375 1 93.5 122 SER A CA 1
ATOM 974 C C . SER A 1 122 ? 7.512 -17.906 -29.578 1 93.5 122 SER A C 1
ATOM 976 O O . SER A 1 122 ? 7.738 -19.047 -30 1 93.5 122 SER A O 1
ATOM 978 N N . ASP A 1 123 ? 6.84 -17.766 -2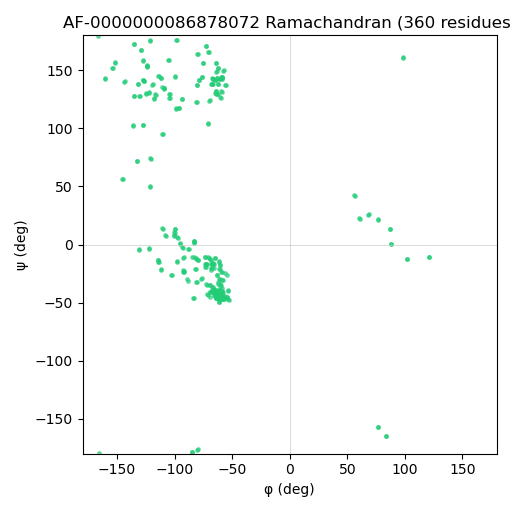8.453 1 94 123 ASP A N 1
ATOM 979 C CA . ASP A 1 123 ? 6.332 -18.812 -27.594 1 94 123 ASP A CA 1
ATOM 980 C C . ASP A 1 123 ? 4.844 -19.062 -27.844 1 94 123 ASP A C 1
ATOM 982 O O . ASP A 1 123 ? 4.02 -18.172 -27.625 1 94 123 ASP A O 1
ATOM 986 N N . VAL A 1 124 ? 4.484 -20.281 -28.312 1 95.12 124 VAL A N 1
ATOM 987 C CA . VAL A 1 124 ? 3.109 -20.625 -28.672 1 95.12 124 VAL A CA 1
ATOM 988 C C . VAL A 1 124 ? 2.199 -20.422 -27.453 1 95.12 124 VAL A C 1
ATOM 990 O O . VAL A 1 124 ? 1.067 -19.953 -27.594 1 95.12 124 VAL A O 1
ATOM 993 N N . GLN A 1 125 ? 2.664 -20.797 -26.297 1 94.88 125 GLN A N 1
ATOM 994 C CA . GLN A 1 125 ? 1.859 -20.641 -25.094 1 94.88 125 GLN A CA 1
ATOM 995 C C . GLN A 1 125 ? 1.581 -19.172 -24.812 1 94.88 125 GLN A C 1
ATOM 997 O O . GLN A 1 125 ? 0.479 -18.812 -24.391 1 94.88 125 GLN A O 1
ATOM 1002 N N . ALA A 1 126 ? 2.584 -18.328 -25.031 1 95.69 126 ALA A N 1
ATOM 1003 C CA . ALA A 1 126 ? 2.416 -16.891 -24.844 1 95.69 126 ALA A CA 1
ATOM 1004 C C . ALA A 1 126 ? 1.411 -16.312 -25.844 1 95.69 126 ALA A C 1
ATOM 1006 O O . ALA A 1 126 ? 0.598 -15.461 -25.5 1 95.69 126 ALA A O 1
ATOM 1007 N N . LYS A 1 127 ? 1.495 -16.844 -27.156 1 94.81 127 LYS A N 1
ATOM 1008 C CA . LYS A 1 127 ? 0.545 -16.422 -28.188 1 94.81 127 LYS A CA 1
ATOM 1009 C C . LYS A 1 127 ? -0.883 -16.797 -27.797 1 94.81 127 LYS A C 1
ATOM 1011 O O . LYS A 1 127 ? -1.807 -15.992 -27.969 1 94.81 127 LYS A O 1
ATOM 1016 N N . LEU A 1 128 ? -1.027 -17.922 -27.266 1 94.75 128 LEU A N 1
ATOM 1017 C CA . LEU A 1 128 ? -2.344 -18.406 -26.859 1 94.75 128 LEU A CA 1
ATOM 1018 C C . LEU A 1 128 ? -2.875 -17.609 -25.672 1 94.75 128 LEU A C 1
ATOM 1020 O O . LEU A 1 128 ? -4.062 -17.281 -25.625 1 94.75 128 LEU A O 1
ATOM 1024 N N . LEU A 1 129 ? -2.041 -17.375 -24.688 1 96.06 129 LEU A N 1
ATOM 1025 C CA . LEU A 1 129 ? -2.438 -16.547 -23.562 1 96.06 129 LEU A CA 1
ATOM 1026 C C . LEU A 1 129 ? -2.908 -15.18 -24.031 1 96.06 129 LEU A C 1
ATOM 1028 O O . LEU A 1 129 ? -3.93 -14.664 -23.562 1 96.06 129 LEU A O 1
ATOM 1032 N N . LYS A 1 130 ? -2.166 -14.555 -24.969 1 96.75 130 LYS A N 1
ATOM 1033 C CA . LYS A 1 130 ? -2.543 -13.25 -25.516 1 96.75 130 LYS A CA 1
ATOM 1034 C C . LYS A 1 130 ? -3.936 -13.297 -26.141 1 96.75 130 LYS A C 1
ATOM 1036 O O . LYS A 1 130 ? -4.758 -12.406 -25.906 1 96.75 130 LYS A O 1
ATOM 1041 N N . LEU A 1 131 ? -4.156 -14.305 -26.891 1 95.88 131 LEU A N 1
ATOM 1042 C CA . LEU A 1 131 ? -5.457 -14.461 -27.531 1 95.88 131 LEU A CA 1
ATOM 1043 C C . LEU A 1 131 ? -6.559 -14.641 -26.5 1 95.88 131 LEU A C 1
ATOM 1045 O O . LEU A 1 131 ? -7.641 -14.062 -26.625 1 95.88 131 LEU A O 1
ATOM 1049 N N . MET A 1 132 ? -6.262 -15.414 -25.5 1 95.38 132 MET A N 1
ATOM 1050 C CA . MET A 1 132 ? -7.227 -15.625 -24.422 1 95.38 132 MET A CA 1
ATOM 1051 C C . MET A 1 132 ? -7.551 -14.32 -23.719 1 95.38 132 MET A C 1
ATOM 1053 O O . MET A 1 132 ? -8.727 -14 -23.5 1 95.38 132 MET A O 1
ATOM 1057 N N . VAL A 1 133 ? -6.566 -13.547 -23.422 1 96.62 133 VAL A N 1
ATOM 1058 C CA . VAL A 1 133 ? -6.754 -12.258 -22.75 1 96.62 133 VAL A CA 1
ATOM 1059 C C . VAL A 1 133 ? -7.539 -11.312 -23.656 1 96.62 133 VAL A C 1
ATOM 1061 O O . VAL A 1 133 ? -8.477 -10.656 -23.203 1 96.62 133 VAL A O 1
ATOM 1064 N N . ALA A 1 134 ? -7.203 -11.297 -24.906 1 96.62 134 ALA A N 1
ATOM 1065 C CA . ALA A 1 134 ? -7.891 -10.438 -25.875 1 96.62 134 ALA A CA 1
ATOM 1066 C C . ALA A 1 134 ? -9.375 -10.781 -25.953 1 96.62 134 ALA A C 1
ATOM 1068 O O . ALA A 1 134 ? -10.211 -9.898 -26.156 1 96.62 134 ALA A O 1
ATOM 1069 N N . ASP A 1 135 ? -9.656 -11.969 -25.797 1 96.44 135 ASP A N 1
ATOM 1070 C CA . ASP A 1 135 ? -11.023 -12.453 -25.922 1 96.44 135 ASP A CA 1
ATOM 1071 C C . ASP A 1 135 ? -11.797 -12.258 -24.609 1 96.44 135 ASP A C 1
ATOM 1073 O O . ASP A 1 135 ? -12.914 -11.727 -24.625 1 96.44 135 ASP A O 1
ATOM 1077 N N 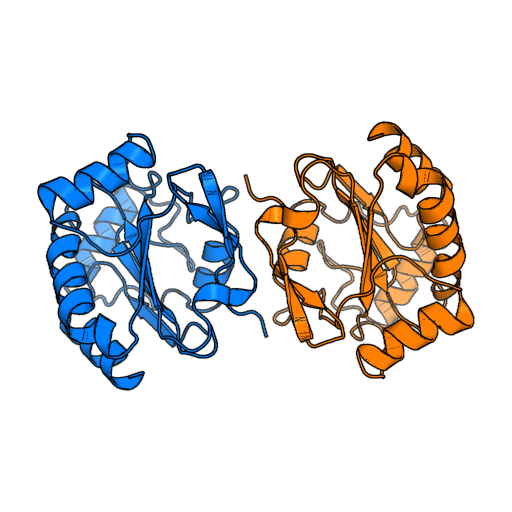. LYS A 1 136 ? -11.195 -12.609 -23.5 1 95.5 136 LYS A N 1
ATOM 1078 C CA . LYS A 1 136 ? -11.938 -12.75 -22.25 1 95.5 136 LYS A CA 1
ATOM 1079 C C . LYS A 1 136 ? -11.719 -11.547 -21.344 1 95.5 136 LYS A C 1
ATOM 1081 O O . LYS A 1 136 ? -12.539 -11.273 -20.453 1 95.5 136 LYS A O 1
ATOM 1086 N N . ALA A 1 137 ? -10.641 -10.883 -21.469 1 95.56 137 ALA A N 1
ATOM 1087 C CA . ALA A 1 137 ? -10.289 -9.773 -20.594 1 95.56 137 ALA A CA 1
ATOM 1088 C C . ALA A 1 137 ? -9.523 -8.695 -21.359 1 95.56 137 ALA A C 1
ATOM 1090 O O . ALA A 1 137 ? -8.438 -8.281 -20.953 1 95.56 137 ALA A O 1
ATOM 1091 N N . PRO A 1 138 ? -10.141 -8.172 -22.469 1 96.38 138 PRO A N 1
ATOM 1092 C CA . PRO A 1 138 ? -9.43 -7.23 -23.344 1 96.38 138 PRO A CA 1
ATOM 1093 C C . PRO A 1 138 ? -8.977 -5.973 -22.594 1 96.38 138 PRO A C 1
ATOM 1095 O O . PRO A 1 138 ? -8 -5.332 -23 1 96.38 138 PRO A O 1
ATOM 1098 N N . GLU A 1 139 ? -9.633 -5.68 -21.531 1 96.06 139 GLU A N 1
ATOM 1099 C CA . GLU A 1 139 ? -9.305 -4.484 -20.766 1 96.06 139 GLU A CA 1
ATOM 1100 C C . GLU A 1 139 ? -7.938 -4.621 -20.094 1 96.06 139 GLU A C 1
ATOM 1102 O O . GLU A 1 139 ? -7.328 -3.619 -19.719 1 96.06 139 GLU A O 1
ATOM 1107 N N . TRP A 1 140 ? -7.449 -5.855 -20 1 96.81 140 TRP A N 1
ATOM 1108 C CA . TRP A 1 140 ? -6.191 -6.07 -19.297 1 96.81 140 TRP A CA 1
ATOM 1109 C C . TRP A 1 140 ? -5.062 -6.387 -20.266 1 96.81 140 TRP A C 1
ATOM 1111 O O . TRP A 1 140 ? -3.947 -6.711 -19.859 1 96.81 140 TRP A O 1
ATOM 1121 N N . LEU A 1 141 ? -5.352 -6.262 -21.531 1 96.56 141 LEU A N 1
ATOM 1122 C CA . LEU A 1 141 ? -4.391 -6.641 -22.562 1 96.56 141 LEU A CA 1
ATOM 1123 C C . LEU A 1 141 ? -3.209 -5.68 -22.578 1 96.56 141 LEU A C 1
ATOM 1125 O O . LEU A 1 141 ? -2.064 -6.102 -22.766 1 96.56 141 LEU A O 1
ATOM 1129 N N . HIS A 1 142 ? -3.455 -4.43 -22.297 1 94.5 142 HIS A N 1
ATOM 1130 C CA . HIS A 1 142 ? -2.414 -3.416 -22.438 1 94.5 142 HIS A CA 1
ATOM 1131 C C . HIS A 1 142 ? -1.877 -2.99 -21.078 1 94.5 142 HIS A C 1
ATOM 1133 O O . HIS A 1 142 ? -2.518 -3.223 -20.047 1 94.5 142 HIS A O 1
ATOM 1139 N N . GLY A 1 143 ? -0.667 -2.441 -21.141 1 96.5 143 GLY A N 1
ATOM 1140 C CA . GLY A 1 143 ? -0.072 -1.937 -19.906 1 96.5 143 GLY A CA 1
ATOM 1141 C C . GLY A 1 143 ? 0.459 -3.033 -19.016 1 96.5 143 GLY A C 1
ATOM 1142 O O . GLY A 1 143 ? 0.78 -4.129 -19.484 1 96.5 143 GLY A O 1
ATOM 1143 N N . ASP A 1 144 ? 0.581 -2.746 -17.734 1 97.88 144 ASP A N 1
ATOM 1144 C CA . ASP A 1 144 ? 1.268 -3.637 -16.797 1 97.88 144 ASP A CA 1
ATOM 1145 C C . ASP A 1 144 ? 0.27 -4.469 -16 1 97.88 144 ASP A C 1
ATOM 1147 O O . ASP A 1 144 ? 0.634 -5.098 -15 1 97.88 144 ASP A O 1
ATOM 1151 N N . ALA A 1 145 ? -0.985 -4.473 -16.438 1 98.5 145 ALA A N 1
ATOM 1152 C CA . ALA A 1 145 ? -2.016 -5.227 -15.734 1 98.5 145 ALA A CA 1
ATOM 1153 C C . ALA A 1 145 ? -1.643 -6.703 -15.633 1 98.5 145 ALA A C 1
ATOM 1155 O O . ALA A 1 145 ? -0.869 -7.211 -16.453 1 98.5 145 ALA A O 1
ATOM 1156 N N . ILE A 1 146 ? -2.094 -7.348 -14.602 1 98.75 146 ILE A N 1
ATOM 1157 C CA . ILE A 1 146 ? -2.055 -8.805 -14.562 1 98.75 146 ILE A CA 1
ATOM 1158 C C . ILE A 1 146 ? -2.859 -9.375 -15.727 1 98.75 146 ILE A C 1
ATOM 1160 O O . ILE A 1 146 ? -4 -8.969 -15.961 1 98.75 146 ILE A O 1
ATOM 1164 N N . LYS A 1 147 ? -2.305 -10.289 -16.422 1 98.25 147 LYS A N 1
ATOM 1165 C CA . LYS A 1 147 ? -2.932 -10.719 -17.672 1 98.25 147 LYS A CA 1
ATOM 1166 C C . LYS A 1 147 ? -3.918 -11.859 -17.422 1 98.25 147 LYS A C 1
ATOM 1168 O O . LYS A 1 147 ? -4.93 -11.969 -18.109 1 98.25 147 LYS A O 1
ATOM 1173 N N . TRP A 1 148 ? -3.598 -12.633 -16.391 1 97.62 148 TRP A N 1
ATOM 1174 C CA . TRP A 1 148 ? -4.445 -13.781 -16.062 1 97.62 148 TRP A CA 1
ATOM 1175 C C . TRP A 1 148 ? -4.105 -14.336 -14.688 1 97.62 148 TRP A C 1
ATOM 1177 O O . TRP A 1 148 ? -3.27 -13.773 -13.977 1 97.62 148 TRP A O 1
ATOM 1187 N N . ASN A 1 149 ? -4.852 -15.359 -14.352 1 97.19 149 ASN A N 1
ATOM 1188 C CA . ASN A 1 149 ? -4.523 -16.078 -13.125 1 97.19 149 ASN A CA 1
ATOM 1189 C C . ASN A 1 149 ? -3.148 -16.734 -13.219 1 97.19 149 ASN A C 1
ATOM 1191 O O . ASN A 1 149 ? -2.676 -17.047 -14.312 1 97.19 149 ASN A O 1
ATOM 1195 N N . PHE A 1 150 ? -2.506 -16.812 -11.977 1 98.06 150 PHE A N 1
ATOM 1196 C CA . PHE A 1 150 ? -1.251 -17.531 -11.758 1 98.06 150 PHE A CA 1
ATOM 1197 C C . PHE A 1 150 ? -0.073 -16.719 -12.297 1 98.06 150 PHE A C 1
ATOM 1199 O O . PHE A 1 150 ? 0.907 -17.297 -12.781 1 98.06 150 PHE A O 1
ATOM 1206 N N . THR A 1 151 ? -0.256 -15.469 -12.445 1 98.69 151 THR A N 1
ATOM 1207 C CA . THR A 1 151 ? 0.908 -14.594 -12.492 1 98.69 151 THR A CA 1
ATOM 1208 C C . THR A 1 151 ? 1.652 -14.617 -11.156 1 98.69 151 THR A C 1
ATOM 1210 O O . THR A 1 151 ? 1.031 -14.68 -10.094 1 98.69 151 THR A O 1
ATOM 1213 N N . LYS A 1 152 ? 2.977 -14.586 -11.211 1 98.81 152 LYS A N 1
ATOM 1214 C CA . LYS A 1 152 ? 3.799 -14.711 -10.008 1 98.81 152 LYS A CA 1
ATOM 1215 C C . LYS A 1 152 ? 4.809 -13.57 -9.906 1 98.81 152 LYS A C 1
ATOM 1217 O O . LYS A 1 152 ? 5.348 -13.125 -10.922 1 98.81 152 LYS A O 1
ATOM 1222 N N . PHE A 1 153 ? 5.016 -13.102 -8.75 1 98.94 153 PHE A N 1
ATOM 1223 C CA . PHE A 1 153 ? 6.082 -12.156 -8.438 1 98.94 153 PHE A CA 1
ATOM 1224 C C . PHE A 1 153 ? 7.059 -12.758 -7.438 1 98.94 153 PHE A C 1
ATOM 1226 O O . PHE A 1 153 ? 6.648 -13.273 -6.395 1 98.94 153 PHE A O 1
ATOM 1233 N N . LEU A 1 154 ? 8.297 -12.766 -7.766 1 98.94 154 LEU A N 1
ATOM 1234 C CA . LEU A 1 154 ? 9.336 -13.195 -6.84 1 98.94 154 LEU A CA 1
ATOM 1235 C C . LEU A 1 154 ? 9.922 -12 -6.094 1 98.94 154 LEU A C 1
ATOM 1237 O O . LEU A 1 154 ? 10.352 -11.023 -6.715 1 98.94 154 LEU A O 1
ATOM 1241 N N . ILE A 1 155 ? 9.875 -12.109 -4.781 1 98.88 155 ILE A N 1
ATOM 1242 C CA . ILE A 1 155 ? 10.336 -11.062 -3.875 1 98.88 155 ILE A CA 1
ATOM 1243 C C . ILE A 1 155 ? 11.625 -11.508 -3.188 1 98.88 155 ILE A C 1
ATOM 1245 O O . ILE A 1 155 ? 11.734 -12.648 -2.736 1 98.88 155 ILE A O 1
ATOM 1249 N N . ASN A 1 156 ? 12.602 -10.648 -3.125 1 98.81 156 ASN A N 1
ATOM 1250 C CA . ASN A 1 156 ? 13.828 -11.016 -2.428 1 98.81 156 ASN A CA 1
ATOM 1251 C C . ASN A 1 156 ? 13.727 -10.75 -0.928 1 98.81 156 ASN A C 1
ATOM 1253 O O . ASN A 1 156 ? 12.672 -10.336 -0.441 1 98.81 156 ASN A O 1
ATOM 1257 N N . ALA A 1 157 ? 14.82 -11.023 -0.221 1 98.44 157 ALA A N 1
ATOM 1258 C CA . ALA A 1 157 ? 14.836 -10.969 1.239 1 98.44 157 ALA A CA 1
ATOM 1259 C C . ALA A 1 157 ? 14.695 -9.539 1.742 1 98.44 157 ALA A C 1
ATOM 1261 O O . ALA A 1 157 ? 14.438 -9.312 2.926 1 98.44 157 ALA A O 1
ATOM 1262 N N . GLU A 1 158 ? 14.852 -8.531 0.847 1 98 158 GLU A N 1
ATOM 1263 C CA . GLU A 1 158 ? 14.711 -7.125 1.209 1 98 158 GLU A CA 1
ATOM 1264 C C . GLU A 1 158 ? 13.297 -6.617 0.911 1 98 158 GLU A C 1
ATOM 1266 O O . GLU A 1 158 ? 13.008 -5.438 1.11 1 98 158 GLU A O 1
ATOM 1271 N N . GLY A 1 159 ? 12.43 -7.492 0.406 1 98.56 159 GLY A N 1
ATOM 1272 C CA . GLY A 1 159 ? 11.047 -7.133 0.154 1 98.56 159 GLY A CA 1
ATOM 1273 C C . GLY A 1 159 ? 10.828 -6.516 -1.215 1 98.56 159 GLY A C 1
ATOM 1274 O O . GLY A 1 159 ? 9.773 -5.934 -1.479 1 98.56 159 GLY A O 1
ATOM 1275 N N . GLN A 1 160 ? 11.836 -6.637 -2.098 1 98.5 160 GLN A N 1
ATOM 1276 C CA . GLN A 1 160 ? 11.766 -6.016 -3.416 1 98.5 160 GLN A CA 1
ATOM 1277 C C . GLN A 1 160 ? 11.367 -7.027 -4.48 1 98.5 160 GLN A C 1
ATOM 1279 O O . GLN A 1 160 ? 11.789 -8.18 -4.441 1 98.5 160 GLN A O 1
ATOM 1284 N N . VAL A 1 161 ? 10.594 -6.57 -5.465 1 98.69 161 VAL A N 1
ATOM 1285 C CA . VAL A 1 161 ? 10.25 -7.406 -6.613 1 98.69 161 VAL A CA 1
ATOM 1286 C C . VAL A 1 161 ? 11.492 -7.625 -7.477 1 98.69 161 VAL A C 1
ATOM 1288 O O . VAL A 1 161 ? 12.133 -6.664 -7.91 1 98.69 161 VAL A O 1
ATOM 1291 N N . VAL A 1 162 ? 11.828 -8.859 -7.691 1 98.62 162 VAL A N 1
ATOM 1292 C CA . VAL A 1 162 ? 13.016 -9.102 -8.492 1 98.62 162 VAL A CA 1
ATOM 1293 C C . VAL A 1 162 ? 12.625 -9.719 -9.836 1 98.62 162 VAL A C 1
ATOM 1295 O O . VAL A 1 162 ? 13.375 -9.633 -10.812 1 98.62 162 VAL A O 1
ATOM 1298 N N . LYS A 1 163 ? 11.383 -10.344 -9.891 1 98.69 163 LYS A N 1
ATOM 1299 C CA . LYS A 1 163 ? 10.961 -10.945 -11.156 1 98.69 163 LYS A CA 1
ATOM 1300 C C . LYS A 1 163 ? 9.445 -11.148 -11.188 1 98.69 163 LYS A C 1
ATOM 1302 O O . LYS A 1 163 ? 8.836 -11.461 -10.164 1 98.69 163 LYS A O 1
ATOM 1307 N N . ARG A 1 164 ? 8.875 -10.961 -12.32 1 98.75 164 ARG A N 1
ATOM 1308 C CA . ARG A 1 164 ? 7.488 -11.281 -12.641 1 98.75 164 ARG A CA 1
ATOM 1309 C C . ARG A 1 164 ? 7.41 -12.453 -13.617 1 98.75 164 ARG A C 1
ATOM 1311 O O . ARG A 1 164 ? 8.195 -12.539 -14.562 1 98.75 164 ARG A O 1
ATOM 1318 N N . PHE A 1 165 ? 6.535 -13.414 -13.391 1 98.62 165 PHE A N 1
ATOM 1319 C CA . PHE A 1 165 ? 6.289 -14.547 -14.281 1 98.62 165 PHE A CA 1
ATOM 1320 C C . PHE A 1 165 ? 4.828 -14.594 -14.703 1 98.62 165 PHE A C 1
ATOM 1322 O O . PHE A 1 165 ? 3.93 -14.523 -13.859 1 98.62 165 PHE A O 1
ATOM 1329 N N . GLU A 1 166 ? 4.641 -14.711 -15.977 1 98.25 166 GLU A N 1
ATOM 1330 C CA . GLU A 1 166 ? 3.295 -14.961 -16.484 1 98.25 166 GLU A CA 1
ATOM 1331 C C . GLU A 1 166 ? 2.912 -16.422 -16.344 1 98.25 166 GLU A C 1
ATOM 1333 O O . GLU A 1 166 ? 3.775 -17.281 -16.125 1 98.25 166 GLU A O 1
ATOM 1338 N N . PRO A 1 167 ? 1.604 -16.734 -16.453 1 97.38 167 PRO A N 1
ATOM 1339 C CA . PRO A 1 167 ? 1.149 -18.109 -16.266 1 97.38 167 PRO A CA 1
ATOM 1340 C C . PRO A 1 167 ? 1.865 -19.094 -17.172 1 97.38 167 PRO A C 1
ATOM 1342 O O . PRO A 1 167 ? 2.039 -20.266 -16.812 1 97.38 167 PRO A O 1
ATOM 1345 N N . VAL A 1 168 ? 2.352 -18.641 -18.297 1 96.69 168 VAL A N 1
ATOM 1346 C CA . VAL A 1 168 ? 2.883 -19.547 -19.297 1 96.69 168 VAL A CA 1
ATOM 1347 C C . VAL A 1 168 ? 4.383 -19.734 -19.094 1 96.69 168 VAL A C 1
ATOM 1349 O O . VAL A 1 168 ? 5.008 -20.578 -19.75 1 96.69 168 VAL A O 1
ATOM 1352 N N . ASP A 1 169 ? 4.996 -18.922 -18.234 1 96.75 169 ASP A N 1
ATOM 1353 C CA . ASP A 1 169 ? 6.426 -19.062 -17.984 1 96.75 169 ASP A CA 1
ATOM 1354 C C . ASP A 1 169 ? 6.742 -20.406 -17.359 1 96.75 169 ASP A C 1
ATOM 1356 O O . ASP A 1 169 ? 5.965 -20.922 -16.547 1 96.75 169 ASP A O 1
ATOM 1360 N N . SER A 1 170 ? 7.844 -20.969 -17.719 1 95.25 170 SER A N 1
ATOM 1361 C CA . SER A 1 170 ? 8.211 -22.297 -17.266 1 95.25 170 SER A CA 1
ATOM 1362 C C . SER A 1 170 ? 8.477 -22.312 -15.758 1 95.25 170 SER A C 1
ATOM 1364 O O . SER A 1 170 ? 9.086 -21.375 -15.227 1 95.25 170 SER A O 1
ATOM 1366 N N . MET A 1 171 ? 8.062 -23.422 -15.117 1 97.06 171 MET A N 1
ATOM 1367 C CA . MET A 1 171 ? 8.312 -23.578 -13.688 1 97.06 171 MET A CA 1
ATOM 1368 C C . MET A 1 171 ? 9.805 -23.766 -13.414 1 97.06 171 MET A C 1
ATOM 1370 O O . MET A 1 171 ? 10.281 -23.438 -12.328 1 97.06 171 MET A O 1
ATOM 1374 N N . ASP A 1 172 ? 10.523 -24.172 -14.445 1 97.75 172 ASP A N 1
ATOM 1375 C CA . ASP A 1 172 ? 11.977 -24.25 -14.32 1 97.75 172 ASP A CA 1
ATOM 1376 C C . ASP A 1 172 ? 12.602 -22.875 -14.172 1 97.75 172 ASP A C 1
ATOM 1378 O O . ASP A 1 172 ? 13.547 -22.688 -13.406 1 97.75 172 ASP A O 1
ATOM 1382 N N . ALA A 1 173 ? 12.062 -21.984 -14.953 1 97.62 173 ALA A N 1
ATOM 1383 C CA . ALA A 1 173 ? 12.555 -20.609 -14.844 1 97.62 173 ALA A CA 1
ATOM 1384 C C . ALA A 1 173 ? 12.242 -20.016 -13.469 1 97.62 173 ALA A C 1
ATOM 1386 O O . ALA A 1 173 ? 13.07 -19.312 -12.883 1 97.62 173 ALA A O 1
ATOM 1387 N N . VAL A 1 174 ? 11.078 -20.312 -12.961 1 98.56 174 VAL A N 1
ATOM 1388 C CA . VAL A 1 174 ? 10.688 -19.859 -11.633 1 98.56 174 VAL A CA 1
ATOM 1389 C C . VAL A 1 174 ? 11.633 -20.438 -10.586 1 98.56 174 VAL A C 1
ATOM 1391 O O . VAL A 1 174 ? 12.18 -19.703 -9.758 1 98.56 174 VAL A O 1
ATOM 1394 N N . GLU A 1 175 ? 11.82 -21.719 -10.695 1 98.69 175 GLU A N 1
ATOM 1395 C CA . GLU A 1 175 ? 12.672 -22.406 -9.734 1 98.69 175 GLU A CA 1
ATOM 1396 C C . GLU A 1 175 ? 14.102 -21.875 -9.773 1 98.69 175 GLU A C 1
ATOM 1398 O O . GLU A 1 175 ? 14.703 -21.625 -8.727 1 98.69 175 GLU A O 1
ATOM 1403 N N . ALA A 1 176 ? 14.664 -21.672 -10.953 1 98.69 176 ALA A N 1
ATOM 1404 C CA . ALA A 1 176 ? 16.016 -21.156 -11.094 1 98.69 176 ALA A CA 1
ATOM 1405 C C . ALA A 1 176 ? 16.156 -19.781 -10.43 1 98.69 176 ALA A C 1
ATOM 1407 O O . ALA A 1 176 ? 17.172 -19.5 -9.789 1 98.69 176 ALA A O 1
ATOM 1408 N N . SER A 1 177 ? 15.156 -18.969 -10.617 1 98.75 177 SER A N 1
ATOM 1409 C CA . SER A 1 177 ? 15.172 -17.641 -10.008 1 98.75 177 SER A CA 1
ATOM 1410 C C . SER A 1 177 ? 15.094 -17.734 -8.492 1 98.75 177 SER A C 1
ATOM 1412 O O . SER A 1 177 ? 15.75 -16.953 -7.789 1 98.75 177 SER A O 1
ATOM 1414 N N . ILE A 1 178 ? 14.266 -18.672 -7.988 1 98.75 178 ILE A N 1
ATOM 1415 C CA . ILE A 1 178 ? 14.156 -18.875 -6.551 1 98.75 178 ILE A CA 1
ATOM 1416 C C . ILE A 1 178 ? 15.508 -19.297 -5.988 1 98.75 178 ILE A C 1
ATOM 1418 O O . ILE A 1 178 ? 15.961 -18.766 -4.969 1 98.75 178 ILE A O 1
ATOM 1422 N N . GLU A 1 179 ? 16.188 -20.156 -6.648 1 98.56 179 GLU A N 1
ATOM 1423 C CA . GLU A 1 179 ? 17.469 -20.672 -6.195 1 98.56 179 GLU A CA 1
ATOM 1424 C C . GLU A 1 179 ? 18.5 -19.562 -6.09 1 98.56 179 GLU A C 1
ATOM 1426 O O . GLU A 1 179 ? 19.359 -19.594 -5.207 1 98.56 179 GLU A O 1
ATOM 1431 N N . GLN A 1 180 ? 18.391 -18.609 -6.965 1 98.31 180 GLN A N 1
ATOM 1432 C CA . GLN A 1 180 ? 19.328 -17.5 -6.965 1 98.31 180 GLN A CA 1
ATOM 1433 C C . GLN A 1 180 ? 19.188 -16.656 -5.699 1 98.31 180 GLN A C 1
ATOM 1435 O O . GLN A 1 180 ? 20.109 -15.914 -5.332 1 98.31 180 GLN A O 1
ATOM 1440 N N . LEU A 1 181 ? 18.078 -16.75 -5.043 1 98.19 181 LEU A N 1
ATOM 1441 C CA . LEU A 1 181 ? 17.828 -15.906 -3.879 1 98.19 181 LEU A CA 1
ATOM 1442 C C . LEU A 1 181 ? 18.125 -16.656 -2.59 1 98.19 181 LEU A C 1
ATOM 1444 O O . LEU A 1 181 ? 18.094 -16.078 -1.503 1 98.19 181 LEU A O 1
ATOM 1448 N N . LEU A 1 182 ? 18.266 -17.984 -2.688 1 96.38 182 LEU A N 1
ATOM 1449 C CA . LEU A 1 182 ? 18.438 -18.812 -1.501 1 96.38 182 LEU A CA 1
ATOM 1450 C C . LEU A 1 182 ? 19.922 -19.016 -1.199 1 96.38 182 LEU A C 1
ATOM 1452 O O . LEU A 1 182 ? 20.766 -18.953 -2.102 1 96.38 182 LEU A O 1
ATOM 1456 N N . MET B 1 1 ? -12.602 -2.826 -0.766 1 83.38 1 MET B N 1
ATOM 1457 C CA . MET B 1 1 ? -11.914 -1.619 -1.221 1 83.38 1 MET B CA 1
ATOM 1458 C C . MET B 1 1 ? -10.719 -1.307 -0.333 1 83.38 1 MET B C 1
ATOM 1460 O O . MET B 1 1 ? -10.727 -1.603 0.863 1 83.38 1 MET B O 1
ATOM 1464 N N . ALA B 1 2 ? -9.688 -0.763 -0.92 1 94.06 2 ALA B N 1
ATOM 1465 C CA . ALA B 1 2 ? -8.461 -0.441 -0.2 1 94.06 2 ALA B CA 1
ATOM 1466 C C . ALA B 1 2 ? -8.727 0.559 0.921 1 94.06 2 ALA B C 1
ATOM 1468 O O . ALA B 1 2 ? -9.625 1.399 0.811 1 94.06 2 ALA B O 1
ATOM 1469 N N . THR B 1 3 ? -8.086 0.43 2.016 1 97.88 3 THR B N 1
ATOM 1470 C CA . THR B 1 3 ? -8.109 1.354 3.145 1 97.88 3 THR B CA 1
ATOM 1471 C C . THR B 1 3 ? -6.703 1.607 3.666 1 97.88 3 THR B C 1
ATOM 1473 O O . THR B 1 3 ? -5.746 0.958 3.232 1 97.88 3 THR B O 1
ATOM 1476 N N . ILE B 1 4 ? -6.551 2.537 4.594 1 98.69 4 ILE B N 1
ATOM 1477 C CA . ILE B 1 4 ? -5.23 2.799 5.16 1 98.69 4 ILE B CA 1
ATOM 1478 C C . ILE B 1 4 ? -4.758 1.583 5.953 1 98.69 4 ILE B C 1
ATOM 1480 O O . ILE B 1 4 ? -3.572 1.459 6.262 1 98.69 4 ILE B O 1
ATOM 1484 N N . TYR B 1 5 ? -5.652 0.675 6.301 1 98.38 5 TYR B N 1
ATOM 1485 C CA . TYR B 1 5 ? -5.301 -0.495 7.098 1 98.38 5 TYR B CA 1
ATOM 1486 C C . TYR B 1 5 ? -4.457 -1.474 6.285 1 98.38 5 TYR B C 1
ATOM 1488 O O . TYR B 1 5 ? -3.863 -2.4 6.844 1 98.38 5 TYR B O 1
ATOM 1496 N N . ASP B 1 6 ? -4.379 -1.25 5.016 1 98.5 6 ASP B N 1
ATOM 1497 C CA . ASP B 1 6 ? -3.631 -2.117 4.113 1 98.5 6 ASP B CA 1
ATOM 1498 C C . ASP B 1 6 ? -2.146 -1.761 4.113 1 98.5 6 ASP B C 1
ATOM 1500 O O . ASP B 1 6 ? -1.349 -2.398 3.424 1 98.5 6 ASP B O 1
ATOM 1504 N N . PHE B 1 7 ? -1.719 -0.761 4.941 1 98.75 7 PHE B N 1
ATOM 1505 C CA . PHE B 1 7 ? -0.357 -0.25 4.852 1 98.75 7 PHE B CA 1
ATOM 1506 C C . PHE B 1 7 ? 0.354 -0.361 6.195 1 98.75 7 PHE B C 1
ATOM 1508 O O . PHE B 1 7 ? -0.291 -0.366 7.246 1 98.75 7 PHE B O 1
ATOM 1515 N N . THR B 1 8 ? 1.639 -0.459 6.098 1 98.56 8 THR B N 1
ATOM 1516 C CA . THR B 1 8 ? 2.568 -0.402 7.219 1 98.56 8 THR B CA 1
ATOM 1517 C C . THR B 1 8 ? 3.533 0.771 7.062 1 98.56 8 THR B C 1
ATOM 1519 O O . THR B 1 8 ? 4.023 1.037 5.965 1 98.56 8 THR B O 1
ATOM 1522 N N . VAL B 1 9 ? 3.748 1.44 8.156 1 98.12 9 VAL B N 1
ATOM 1523 C CA . VAL B 1 9 ? 4.691 2.555 8.164 1 98.12 9 VAL B CA 1
ATOM 1524 C C . VAL B 1 9 ? 5.793 2.295 9.188 1 98.12 9 VAL B C 1
ATOM 1526 O O . VAL B 1 9 ? 5.82 1.24 9.82 1 98.12 9 VAL B O 1
ATOM 1529 N N . ILE B 1 10 ? 6.785 3.242 9.211 1 97.56 10 ILE B N 1
ATOM 1530 C CA . ILE B 1 10 ? 7.938 3.033 10.078 1 97.56 10 ILE B CA 1
ATOM 1531 C C . ILE B 1 10 ? 7.988 4.133 11.133 1 97.56 10 ILE B C 1
ATOM 1533 O O . ILE B 1 10 ? 7.875 5.32 10.812 1 97.56 10 ILE B O 1
ATOM 1537 N N . LYS B 1 11 ? 8.117 3.717 12.375 1 97 11 LYS B N 1
ATOM 1538 C CA . LYS B 1 11 ? 8.344 4.672 13.461 1 97 11 LYS B CA 1
ATOM 1539 C C . LYS B 1 11 ? 9.758 5.258 13.383 1 97 11 LYS B C 1
ATOM 1541 O O . LYS B 1 11 ? 10.617 4.727 12.68 1 97 11 LYS B O 1
ATOM 1546 N N . THR B 1 12 ? 9.992 6.309 14.094 1 94.25 12 THR B N 1
ATOM 1547 C CA . THR B 1 12 ? 11.305 6.934 14.109 1 94.25 12 THR B CA 1
ATOM 1548 C C . THR B 1 12 ? 12.352 5.98 14.688 1 94.25 12 THR B C 1
ATOM 1550 O O . THR B 1 12 ? 13.539 6.086 14.367 1 94.25 12 THR B O 1
ATOM 1553 N N . SER B 1 13 ? 11.945 5.074 15.516 1 93.44 13 SER B N 1
ATOM 1554 C CA . SER B 1 13 ? 12.82 4.078 16.125 1 93.44 13 SER B CA 1
ATOM 1555 C C . SER B 1 13 ? 13.25 3.027 15.102 1 93.44 13 SER B C 1
ATOM 1557 O O . SER B 1 13 ? 14.164 2.244 15.359 1 93.44 13 SER B O 1
ATOM 1559 N N . GLY B 1 14 ? 12.5 2.986 13.977 1 94.25 14 GLY B N 1
ATOM 1560 C CA . GLY B 1 14 ? 12.75 1.958 12.984 1 94.25 14 GLY B CA 1
ATOM 1561 C C . GLY B 1 14 ? 11.75 0.818 13.039 1 94.25 14 GLY B C 1
ATOM 1562 O O . GLY B 1 14 ? 11.695 -0.014 12.125 1 94.25 14 GLY B O 1
ATOM 1563 N N . GLU B 1 15 ? 11.039 0.847 14.094 1 96.25 15 GLU B N 1
ATOM 1564 C CA . GLU B 1 15 ? 10.031 -0.196 14.258 1 96.25 15 GLU B CA 1
ATOM 1565 C C . GLU B 1 15 ? 8.906 -0.044 13.242 1 96.25 15 GLU B C 1
ATOM 1567 O O . GLU B 1 15 ? 8.438 1.067 12.984 1 96.25 15 GLU B O 1
ATOM 1572 N N . ARG B 1 16 ? 8.461 -1.148 12.664 1 96.94 16 ARG B N 1
ATOM 1573 C CA . ARG B 1 16 ? 7.336 -1.131 11.742 1 96.94 16 ARG B CA 1
ATOM 1574 C C . ARG B 1 16 ? 6.016 -0.994 12.492 1 96.94 16 ARG B C 1
ATOM 1576 O O . ARG B 1 16 ? 5.855 -1.55 13.578 1 96.94 16 ARG B O 1
ATOM 1583 N N . PHE B 1 17 ? 5.098 -0.294 11.938 1 98 17 PHE B N 1
ATOM 1584 C CA . PHE B 1 17 ? 3.805 -0.026 12.562 1 98 17 PHE B CA 1
ATOM 1585 C C . PHE B 1 17 ? 2.674 -0.191 11.555 1 98 17 PHE B C 1
ATOM 1587 O O . PHE B 1 17 ? 2.457 0.679 10.703 1 98 17 PHE B O 1
ATOM 1594 N N . PRO B 1 18 ? 1.925 -1.364 11.609 1 98.56 18 PRO B N 1
ATOM 1595 C CA . PRO B 1 18 ? 0.761 -1.501 10.734 1 98.56 18 PRO B CA 1
ATOM 1596 C C . PRO B 1 18 ? -0.365 -0.533 11.094 1 98.56 18 PRO B C 1
ATOM 1598 O O . PRO B 1 18 ? -0.743 -0.425 12.258 1 98.56 18 PRO B O 1
ATOM 1601 N N . LEU B 1 19 ? -1.018 0.087 10.117 1 98.69 19 LEU B N 1
ATOM 1602 C CA . LEU B 1 19 ? -1.952 1.18 10.367 1 98.69 19 LEU B CA 1
ATOM 1603 C C . LEU B 1 19 ? -3.303 0.646 10.828 1 98.69 19 LEU B C 1
ATOM 1605 O O . LEU B 1 19 ? -4.141 1.405 11.328 1 98.69 19 LEU B O 1
ATOM 1609 N N . TYR B 1 20 ? -3.486 -0.698 10.648 1 98.12 20 TYR B N 1
ATOM 1610 C CA . TYR B 1 20 ? -4.746 -1.244 11.141 1 98.12 20 TYR B CA 1
ATOM 1611 C C . TYR B 1 20 ? -4.832 -1.131 12.656 1 98.12 20 TYR B C 1
ATOM 1613 O O . TYR B 1 20 ? -5.898 -1.341 13.242 1 98.12 20 TYR B O 1
ATOM 1621 N N . GLN B 1 21 ? -3.723 -0.808 13.312 1 97.75 21 GLN B N 1
ATOM 1622 C CA . GLN B 1 21 ? -3.734 -0.536 14.75 1 97.75 21 GLN B CA 1
ATOM 1623 C C . GLN B 1 21 ? -4.629 0.657 15.07 1 97.75 21 GLN B C 1
ATOM 1625 O O . GLN B 1 21 ? -4.992 0.867 16.234 1 97.75 21 GLN B O 1
ATOM 1630 N N . TYR B 1 22 ? -5.023 1.465 14.07 1 98.06 22 TYR B N 1
ATOM 1631 C CA . TYR B 1 22 ? -5.91 2.605 14.266 1 98.06 22 TYR B CA 1
ATOM 1632 C C . TYR B 1 22 ? -7.34 2.258 13.867 1 98.06 22 TYR B C 1
ATOM 1634 O O . TYR B 1 22 ? -8.188 3.143 13.734 1 98.06 22 TYR B O 1
ATOM 1642 N N . GLU B 1 23 ? -7.578 0.9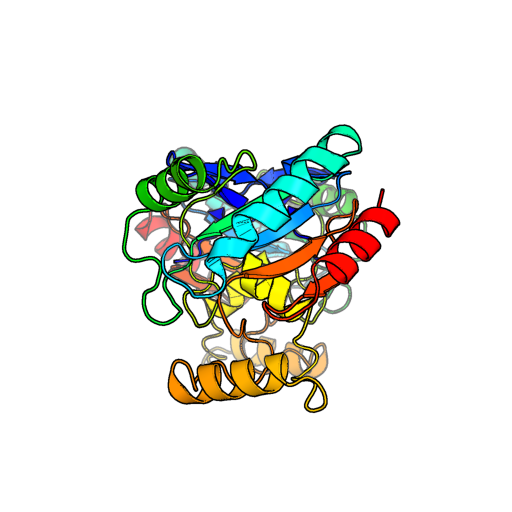58 13.617 1 97.38 23 GLU B N 1
ATOM 1643 C CA . GLU B 1 23 ? -8.914 0.548 13.211 1 97.38 23 GLU B CA 1
ATOM 1644 C C . GLU B 1 23 ? -9.961 0.992 14.227 1 97.38 23 GLU B C 1
ATOM 1646 O O . GLU B 1 23 ? -9.75 0.885 15.43 1 97.38 23 GLU B O 1
ATOM 1651 N N . GLY B 1 24 ? -11.094 1.496 13.742 1 97.69 24 GLY B N 1
ATOM 1652 C CA . GLY B 1 24 ? -12.195 1.919 14.594 1 97.69 24 GLY B CA 1
ATOM 1653 C C . GLY B 1 24 ? -12.078 3.359 15.047 1 97.69 24 GLY B C 1
ATOM 1654 O O . GLY B 1 24 ? -12.938 3.861 15.773 1 97.69 24 GLY B O 1
ATOM 1655 N N . LYS B 1 25 ? -10.984 4.07 14.609 1 98.06 25 LYS B N 1
ATOM 1656 C CA . LYS B 1 25 ? -10.734 5.445 15.031 1 98.06 25 LYS B CA 1
ATOM 1657 C C . LYS B 1 25 ? -10.547 6.367 13.828 1 98.06 25 LYS B C 1
ATOM 1659 O O . LYS B 1 25 ? -9.93 5.98 12.836 1 98.06 25 LYS B O 1
ATOM 1664 N N . PRO B 1 26 ? -11.094 7.582 13.938 1 98.75 26 PRO B N 1
ATOM 1665 C CA . PRO B 1 26 ? -10.711 8.562 12.914 1 98.75 26 PRO B CA 1
ATOM 1666 C C . PRO B 1 26 ? -9.242 8.961 13 1 98.75 26 PRO B C 1
ATOM 1668 O O . PRO B 1 26 ? -8.695 9.07 14.102 1 98.75 26 PRO B O 1
ATOM 1671 N N . VAL B 1 27 ? -8.633 9.141 11.859 1 98.94 27 VAL B N 1
ATOM 1672 C CA . VAL B 1 27 ? -7.219 9.477 11.812 1 98.94 27 VAL B CA 1
ATOM 1673 C C . VAL B 1 27 ? -7 10.688 10.906 1 98.94 27 VAL B C 1
ATOM 1675 O O . VAL B 1 27 ? -7.539 10.742 9.797 1 98.94 27 VAL B O 1
ATOM 1678 N N . LEU B 1 28 ? -6.324 11.664 11.406 1 98.94 28 LEU B N 1
ATOM 1679 C CA . LEU B 1 28 ? -5.805 12.75 10.578 1 98.94 28 LEU B CA 1
ATOM 1680 C C . LEU B 1 28 ? -4.348 12.492 10.203 1 98.94 28 LEU B C 1
ATOM 1682 O O . LEU B 1 28 ? -3.48 12.414 11.078 1 98.94 28 LEU B O 1
ATOM 1686 N N . ILE B 1 29 ? -4.062 12.344 8.906 1 98.94 29 ILE B N 1
ATOM 1687 C CA . ILE B 1 29 ? -2.721 12.094 8.391 1 98.94 29 ILE B CA 1
ATOM 1688 C C . ILE B 1 29 ? -2.16 13.367 7.766 1 98.94 29 ILE B C 1
ATOM 1690 O O . ILE B 1 29 ? -2.816 14 6.93 1 98.94 29 ILE B O 1
ATOM 1694 N N . VAL B 1 30 ? -0.946 13.719 8.18 1 98.81 30 VAL B N 1
ATOM 1695 C CA . VAL B 1 30 ? -0.395 14.992 7.719 1 98.81 30 VAL B CA 1
ATOM 1696 C C . VAL B 1 30 ? 1.06 14.797 7.293 1 98.81 30 VAL B C 1
ATOM 1698 O O . VAL B 1 30 ? 1.852 14.203 8.023 1 98.81 30 VAL B O 1
ATOM 1701 N N . ASN B 1 31 ? 1.438 15.211 6.09 1 98.56 31 ASN B N 1
ATOM 1702 C CA . ASN B 1 31 ? 2.857 15.359 5.789 1 98.56 31 ASN B CA 1
ATOM 1703 C C . ASN B 1 31 ? 3.41 16.672 6.328 1 98.56 31 ASN B C 1
ATOM 1705 O O . ASN B 1 31 ? 2.771 17.719 6.199 1 98.56 31 ASN B O 1
ATOM 1709 N N . THR B 1 32 ? 4.598 16.672 6.934 1 97.25 32 THR B N 1
ATOM 1710 C CA . THR B 1 32 ? 5.062 17.812 7.703 1 97.25 32 THR B CA 1
ATOM 1711 C C . THR B 1 32 ? 6.469 18.219 7.273 1 97.25 32 THR B C 1
ATOM 1713 O O . THR B 1 32 ? 7.117 17.516 6.504 1 97.25 32 THR B O 1
ATOM 1716 N N . ALA B 1 33 ? 6.832 19.359 7.723 1 94.81 33 ALA B N 1
ATOM 1717 C CA . ALA B 1 33 ? 8.188 19.906 7.582 1 94.81 33 ALA B CA 1
ATOM 1718 C C . ALA B 1 33 ? 8.508 20.891 8.695 1 94.81 33 ALA B C 1
ATOM 1720 O O . ALA B 1 33 ? 7.613 21.594 9.18 1 94.81 33 ALA B O 1
ATOM 1721 N N . SER B 1 34 ? 9.789 21 9.016 1 91.25 34 SER B N 1
ATOM 1722 C CA . SER B 1 34 ? 10.211 21.812 10.164 1 91.25 34 SER B CA 1
ATOM 1723 C C . SER B 1 34 ? 10.555 23.234 9.742 1 91.25 34 SER B C 1
ATOM 1725 O O . SER B 1 34 ? 10.562 24.141 10.57 1 91.25 34 SER B O 1
ATOM 1727 N N . LYS B 1 35 ? 10.891 23.516 8.477 1 88.88 35 LYS B N 1
ATOM 1728 C CA . LYS B 1 35 ? 11.344 24.812 8.008 1 88.88 35 LYS B CA 1
ATOM 1729 C C . LYS B 1 35 ? 10.422 25.344 6.914 1 88.88 35 LYS B C 1
ATOM 1731 O O . LYS B 1 35 ? 10.883 25.781 5.855 1 88.88 35 LYS B O 1
ATOM 1736 N N . CYS B 1 36 ? 9.188 25.297 7.223 1 88.56 36 CYS B N 1
ATOM 1737 C CA . CYS B 1 36 ? 8.203 25.75 6.246 1 88.56 36 CYS B CA 1
ATOM 1738 C C . CYS B 1 36 ? 7.309 26.844 6.832 1 88.56 36 CYS B C 1
ATOM 1740 O O . CYS B 1 36 ? 7.191 26.953 8.055 1 88.56 36 CYS B O 1
ATOM 1742 N N . LYS B 1 37 ? 6.73 27.703 6.027 1 89.31 37 LYS B N 1
ATOM 1743 C CA . LYS B 1 37 ? 5.871 28.797 6.465 1 89.31 37 LYS B CA 1
ATOM 1744 C C . LYS B 1 37 ? 4.641 28.281 7.203 1 89.31 37 LYS B C 1
ATOM 1746 O O . LYS B 1 37 ? 4.016 29 7.977 1 89.31 37 LYS B O 1
ATOM 1751 N N . TYR B 1 38 ? 4.297 27 6.961 1 92.94 38 TYR B N 1
ATOM 1752 C CA . TYR B 1 38 ? 3.109 26.422 7.574 1 92.94 38 TYR B CA 1
ATOM 1753 C C . TYR B 1 38 ? 3.473 25.641 8.82 1 92.94 38 TYR B C 1
ATOM 1755 O O . TYR B 1 38 ? 2.613 24.984 9.43 1 92.94 38 TYR B O 1
ATOM 1763 N N . THR B 1 39 ? 4.699 25.641 9.273 1 92.69 39 THR B N 1
ATOM 1764 C CA . THR B 1 39 ? 5.18 24.875 10.422 1 92.69 39 THR B CA 1
ATOM 1765 C C . THR B 1 39 ? 4.391 25.234 11.672 1 92.69 39 THR B C 1
ATOM 1767 O O . THR B 1 39 ? 4.18 24.391 12.547 1 92.69 39 THR B O 1
ATOM 1770 N N . HIS B 1 40 ? 3.93 26.422 11.742 1 93 40 HIS B N 1
ATOM 1771 C CA . HIS B 1 40 ? 3.15 26.875 12.891 1 93 40 HIS B CA 1
ATOM 1772 C C . HIS B 1 40 ? 1.878 26.047 13.047 1 93 40 HIS B C 1
ATOM 1774 O O . HIS B 1 40 ? 1.254 26.047 14.109 1 93 40 HIS B O 1
ATOM 1780 N N . GLN B 1 41 ? 1.441 25.328 12.039 1 95.94 41 GLN B N 1
ATOM 1781 C CA . GLN B 1 41 ? 0.223 24.516 12.094 1 95.94 41 GLN B CA 1
ATOM 1782 C C . GLN B 1 41 ? 0.376 23.35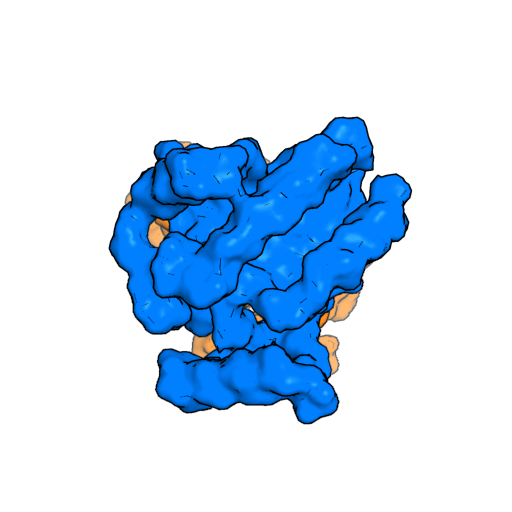9 13.062 1 95.94 41 GLN B C 1
ATOM 1784 O O . GLN B 1 41 ? -0.614 22.734 13.453 1 95.94 41 GLN B O 1
ATOM 1789 N N . PHE B 1 42 ? 1.574 23.016 13.453 1 96.25 42 PHE B N 1
ATOM 1790 C CA . PHE B 1 42 ? 1.755 22.031 14.508 1 96.25 42 PHE B CA 1
ATOM 1791 C C . PHE B 1 42 ? 0.966 22.422 15.758 1 96.25 42 PHE B C 1
ATOM 1793 O O . PHE B 1 42 ? 0.365 21.562 16.406 1 96.25 42 PHE B O 1
ATOM 1800 N N . ASP B 1 43 ? 0.999 23.719 16.031 1 95.69 43 ASP B N 1
ATOM 1801 C CA . ASP B 1 43 ? 0.26 24.203 17.188 1 95.69 43 ASP B CA 1
ATOM 1802 C C . ASP B 1 43 ? -1.233 23.922 17.047 1 95.69 43 ASP B C 1
ATOM 1804 O O . ASP B 1 43 ? -1.865 23.422 17.984 1 95.69 43 ASP B O 1
ATOM 1808 N N . ASP B 1 44 ? -1.762 24.234 15.922 1 97.12 44 ASP B N 1
ATOM 1809 C CA . ASP B 1 44 ? -3.182 24.016 15.656 1 97.12 44 ASP B CA 1
ATOM 1810 C C . ASP B 1 44 ? -3.535 22.531 15.695 1 97.12 44 ASP B C 1
ATOM 1812 O O . ASP B 1 44 ? -4.559 22.156 16.266 1 97.12 44 ASP B O 1
ATOM 1816 N N . ILE B 1 45 ? -2.734 21.719 15.109 1 98 45 ILE B N 1
ATOM 1817 C CA . ILE B 1 45 ? -2.99 20.281 15.039 1 98 45 ILE B CA 1
ATOM 1818 C C . ILE B 1 45 ? -2.893 19.672 16.438 1 98 45 ILE B C 1
ATOM 1820 O O . ILE B 1 45 ? -3.707 18.828 16.797 1 98 45 ILE B O 1
ATOM 1824 N N . GLN B 1 46 ? -1.905 20.156 17.219 1 97.5 46 GLN B N 1
ATOM 1825 C CA . GLN B 1 46 ? -1.773 19.672 18.594 1 97.5 46 GLN B CA 1
ATOM 1826 C C . GLN B 1 46 ? -3.008 20.031 19.422 1 97.5 46 GLN B C 1
ATOM 1828 O O . GLN B 1 46 ? -3.49 19.203 20.203 1 97.5 46 GLN B O 1
ATOM 1833 N N . LYS B 1 47 ? -3.49 21.219 19.219 1 97.25 47 LYS B N 1
ATOM 1834 C CA . LYS B 1 47 ? -4.703 21.625 19.922 1 97.25 47 LYS B CA 1
ATOM 1835 C C . LYS B 1 47 ? -5.875 20.719 19.578 1 97.25 47 LYS B C 1
ATOM 1837 O O . LYS B 1 47 ? -6.637 20.312 20.453 1 97.25 47 LYS B O 1
ATOM 1842 N N . LEU B 1 48 ? -6.039 20.422 18.312 1 98.06 48 LEU B N 1
ATOM 1843 C CA . LEU B 1 48 ? -7.09 19.5 17.875 1 98.06 48 LEU B CA 1
ATOM 1844 C C . LEU B 1 48 ? -6.914 18.125 18.531 1 98.06 48 LEU B C 1
ATOM 1846 O O . LEU B 1 48 ? -7.883 17.547 19.016 1 98.06 48 LEU B O 1
ATOM 1850 N N . TYR B 1 49 ? -5.723 17.641 18.516 1 98.12 49 TYR B N 1
ATOM 1851 C CA . TYR B 1 49 ? -5.422 16.344 19.141 1 98.12 49 TYR B CA 1
ATOM 1852 C C . TYR B 1 49 ? -5.777 16.359 20.609 1 98.12 49 TYR B C 1
ATOM 1854 O O . TYR B 1 49 ? -6.43 15.43 21.109 1 98.12 49 TYR B O 1
ATOM 1862 N N . ASP B 1 50 ? -5.387 17.391 21.344 1 97.75 50 ASP B N 1
ATOM 1863 C CA . ASP B 1 50 ? -5.664 17.5 22.781 1 97.75 50 ASP B CA 1
ATOM 1864 C C . ASP B 1 50 ? -7.168 17.516 23.047 1 97.75 50 ASP B C 1
ATOM 1866 O O . ASP B 1 50 ? -7.645 16.906 24 1 97.75 50 ASP B O 1
ATOM 1870 N N . LYS B 1 51 ? -7.785 18.188 22.188 1 98 51 LYS B N 1
ATOM 1871 C CA . LYS B 1 51 ? -9.219 18.391 22.375 1 98 51 LYS B CA 1
ATOM 1872 C C . LYS B 1 51 ? -9.992 17.094 22.094 1 98 51 LYS B C 1
ATOM 1874 O O . LYS B 1 51 ? -10.984 16.797 22.766 1 98 51 LYS B O 1
ATOM 1879 N N . TYR B 1 52 ? -9.508 16.266 21.125 1 98.38 52 TYR B N 1
ATOM 1880 C CA . TYR B 1 52 ? -10.406 15.242 20.625 1 98.38 52 TYR B CA 1
ATOM 1881 C C . TYR B 1 52 ? -9.805 13.852 20.812 1 98.38 52 TYR B C 1
ATOM 1883 O O . TYR B 1 52 ? -10.445 12.844 20.516 1 98.38 52 TYR B O 1
ATOM 1891 N N . LYS B 1 53 ? -8.578 13.727 21.297 1 97.75 53 LYS B N 1
ATOM 1892 C CA . LYS B 1 53 ? -7.945 12.414 21.422 1 97.75 53 LYS B CA 1
ATOM 1893 C C . LYS B 1 53 ? -8.766 11.492 22.328 1 97.75 53 LYS B C 1
ATOM 1895 O O . LYS B 1 53 ? -8.852 10.289 22.078 1 97.75 53 LYS B O 1
ATOM 1900 N N . ASP B 1 54 ? -9.352 12.023 23.375 1 97.75 54 ASP B N 1
ATOM 1901 C CA . ASP B 1 54 ? -10.125 11.211 24.297 1 97.75 54 ASP B CA 1
ATOM 1902 C C . ASP B 1 54 ? -11.445 10.766 23.688 1 97.75 54 ASP B C 1
ATOM 1904 O O . ASP B 1 54 ? -12.109 9.859 24.203 1 97.75 54 ASP B O 1
ATOM 1908 N N . GLN B 1 55 ? -11.828 11.422 22.641 1 98 55 GLN B N 1
ATOM 1909 C CA . GLN B 1 55 ? -13.023 11.023 21.906 1 98 55 GLN B CA 1
ATOM 1910 C C . GLN B 1 55 ? -12.68 10.07 20.766 1 98 55 GLN B C 1
ATOM 1912 O O . GLN B 1 55 ? -13.547 9.695 19.969 1 98 55 GLN B O 1
ATOM 1917 N N . GLY B 1 56 ? -11.367 9.789 20.562 1 98 56 GLY B N 1
ATOM 1918 C CA . GLY B 1 56 ? -10.977 8.734 19.641 1 98 56 GLY B CA 1
ATOM 1919 C C . GLY B 1 56 ? -10.102 9.227 18.5 1 98 56 GLY B C 1
ATOM 1920 O O . GLY B 1 56 ? -9.547 8.422 17.75 1 98 56 GLY B O 1
ATOM 1921 N N . LEU B 1 57 ? -9.945 10.523 18.312 1 98.69 57 LEU B N 1
ATOM 1922 C CA . LEU B 1 57 ? -9.164 11.062 17.203 1 98.69 57 LEU B CA 1
ATOM 1923 C C . LEU B 1 57 ? -7.695 10.656 17.328 1 98.69 57 LEU B C 1
ATOM 1925 O O . LEU B 1 57 ? -7.102 10.789 18.406 1 98.69 57 LEU B O 1
ATOM 1929 N N . GLN B 1 58 ? -7.191 10.188 16.25 1 98.69 58 GLN B N 1
ATOM 1930 C CA . GLN B 1 58 ? -5.754 10.008 16.094 1 98.69 58 GLN B CA 1
ATOM 1931 C C . GLN B 1 58 ? -5.18 10.977 15.07 1 98.69 58 GLN B C 1
ATOM 1933 O O . GLN B 1 58 ? -5.859 11.359 14.117 1 98.69 58 GLN B O 1
ATOM 1938 N N . VAL B 1 59 ? -4 11.43 15.375 1 98.69 59 VAL B N 1
ATOM 1939 C CA . VAL B 1 59 ? -3.23 12.242 14.43 1 98.69 59 VAL B CA 1
ATOM 1940 C C . VAL B 1 59 ? -1.86 11.609 14.203 1 98.69 59 VAL B C 1
ATOM 1942 O O . VAL B 1 59 ? -1.19 11.203 15.156 1 98.69 59 VAL B O 1
ATOM 1945 N N . ILE B 1 60 ? -1.516 11.461 12.938 1 98.56 60 ILE B N 1
ATOM 1946 C CA . ILE B 1 60 ? -0.18 10.945 12.664 1 98.56 60 ILE B CA 1
ATOM 1947 C C . ILE B 1 60 ? 0.502 11.812 11.609 1 98.56 60 ILE B C 1
ATOM 1949 O O . ILE B 1 60 ? -0.14 12.266 10.656 1 98.56 60 ILE B O 1
ATOM 1953 N N . GLY B 1 61 ? 1.791 12.078 11.859 1 98.12 61 GLY B N 1
ATOM 1954 C CA . GLY B 1 61 ? 2.58 12.922 10.984 1 98.12 61 GLY B CA 1
ATOM 1955 C C . GLY B 1 61 ? 3.693 12.18 10.273 1 98.12 61 GLY B C 1
ATOM 1956 O O . GLY B 1 61 ? 4.316 11.281 10.852 1 98.12 61 GLY B O 1
ATOM 1957 N N . PHE B 1 62 ? 3.928 12.602 9.047 1 98.31 62 PHE B N 1
ATOM 1958 C CA . PHE B 1 62 ? 5.02 12.062 8.242 1 98.31 62 PHE B CA 1
ATOM 1959 C C . PHE B 1 62 ? 5.895 13.188 7.699 1 98.31 62 PHE B C 1
ATOM 1961 O O . PHE B 1 62 ? 5.539 13.844 6.719 1 98.31 62 PHE B O 1
ATOM 1968 N N . PRO B 1 63 ? 7.043 13.375 8.328 1 97.56 63 PRO B N 1
ATOM 1969 C CA . PRO B 1 63 ? 7.949 14.367 7.762 1 97.56 63 PRO B CA 1
ATOM 1970 C C . PRO B 1 63 ? 8.352 14.055 6.324 1 97.56 63 PRO B C 1
ATOM 1972 O O . PRO B 1 63 ? 8.539 12.883 5.977 1 97.56 63 PRO B O 1
ATOM 1975 N N . CYS B 1 64 ? 8.508 15.102 5.516 1 97.44 64 CYS B N 1
ATOM 1976 C CA . CYS B 1 64 ? 8.836 14.961 4.102 1 97.44 64 CYS B CA 1
ATOM 1977 C C . CYS B 1 64 ? 9.773 16.078 3.652 1 97.44 64 CYS B C 1
ATOM 1979 O O . CYS B 1 64 ? 9.562 17.25 3.984 1 97.44 64 CYS B O 1
ATOM 1981 N N . ASN B 1 65 ? 10.711 15.734 2.85 1 96.62 65 ASN B N 1
ATOM 1982 C CA . ASN B 1 65 ? 11.727 16.703 2.453 1 96.62 65 ASN B CA 1
ATOM 1983 C C . ASN B 1 65 ? 11.578 17.094 0.986 1 96.62 65 ASN B C 1
ATOM 1985 O O . ASN B 1 65 ? 12.469 17.734 0.416 1 96.62 65 ASN B O 1
ATOM 1989 N N . GLN B 1 66 ? 10.516 16.781 0.373 1 96.19 66 GLN B N 1
ATOM 1990 C CA . GLN B 1 66 ? 10.391 16.938 -1.073 1 96.19 66 GLN B CA 1
ATOM 1991 C C . GLN B 1 66 ? 10.047 18.375 -1.454 1 96.19 66 GLN B C 1
ATOM 1993 O O . GLN B 1 66 ? 10.125 18.734 -2.627 1 96.19 66 GLN B O 1
ATOM 1998 N N . PHE B 1 67 ? 9.695 19.156 -0.441 1 96.12 67 PHE B N 1
ATOM 1999 C CA . PHE B 1 67 ? 9.25 20.516 -0.721 1 96.12 67 PHE B CA 1
ATOM 2000 C C . PHE B 1 67 ? 10.273 21.531 -0.227 1 96.12 67 PHE B C 1
ATOM 2002 O O . PHE B 1 67 ? 10.281 21.891 0.952 1 96.12 67 PHE B O 1
ATOM 2009 N N . ALA B 1 68 ? 11.188 21.969 -1.168 1 92.31 68 ALA B N 1
ATOM 2010 C CA . ALA B 1 68 ? 12.219 22.984 -0.956 1 92.31 68 ALA B CA 1
ATOM 2011 C C . ALA B 1 68 ? 13.188 22.547 0.143 1 92.31 68 ALA B C 1
ATOM 2013 O O . ALA B 1 68 ? 13.727 23.391 0.867 1 92.31 68 ALA B O 1
ATOM 2014 N N . GLU B 1 69 ? 13.227 21.188 0.362 1 90.94 69 GLU B N 1
ATOM 2015 C CA . GLU B 1 69 ? 14.133 20.594 1.34 1 90.94 69 GLU B CA 1
ATOM 2016 C C . GLU B 1 69 ? 13.922 21.203 2.727 1 90.94 69 GLU B C 1
ATOM 2018 O O . GLU B 1 69 ? 14.883 21.531 3.418 1 90.94 69 GLU B O 1
ATOM 2023 N N . GLN B 1 70 ? 12.664 21.359 3.02 1 89.12 70 GLN B N 1
ATOM 2024 C CA . GLN B 1 70 ? 12.305 22.031 4.258 1 89.12 70 GLN B CA 1
ATOM 2025 C C . GLN B 1 70 ? 12.336 21.078 5.445 1 89.12 70 GLN B C 1
ATOM 2027 O O . GLN B 1 70 ? 11.953 21.453 6.555 1 89.12 70 GLN B O 1
ATOM 2032 N N . GLU B 1 71 ? 12.727 19.828 5.223 1 92 71 GLU B N 1
ATOM 2033 C CA . GLU B 1 71 ? 12.969 18.812 6.25 1 92 71 GLU B CA 1
ATOM 2034 C C . GLU B 1 71 ? 14.289 18.094 6.012 1 92 71 GLU B C 1
ATOM 2036 O O . GLU B 1 71 ? 14.312 16.875 5.789 1 92 71 GLU B O 1
ATOM 2041 N N . PRO B 1 72 ? 15.391 18.781 6.25 1 86.25 72 PRO B N 1
ATOM 2042 C CA . PRO B 1 72 ? 16.688 18.234 5.828 1 86.25 72 PRO B CA 1
ATOM 2043 C C . PRO B 1 72 ? 17.25 17.219 6.82 1 86.25 72 PRO B C 1
ATOM 2045 O O . PRO B 1 72 ? 18.141 16.438 6.465 1 86.25 72 PRO B O 1
ATOM 2048 N N . GLY B 1 73 ? 16.797 17.25 8.047 1 88.75 73 GLY B N 1
ATOM 2049 C CA . GLY B 1 73 ? 17.375 16.391 9.07 1 88.75 73 GLY B CA 1
ATOM 2050 C C . GLY B 1 73 ? 16.844 14.961 9.008 1 88.75 73 GLY B C 1
ATOM 2051 O O . GLY B 1 73 ? 16.141 14.594 8.07 1 88.75 73 GLY B O 1
ATOM 2052 N N . SER B 1 74 ? 17.312 14.18 9.977 1 90.88 74 SER B N 1
ATOM 2053 C CA . SER B 1 74 ? 16.875 12.797 10.094 1 90.88 74 SER B CA 1
ATOM 2054 C C . SER B 1 74 ? 15.438 12.719 10.609 1 90.88 74 SER B C 1
ATOM 2056 O O . SER B 1 74 ? 14.875 13.727 11.047 1 90.88 74 SER B O 1
ATOM 2058 N N . SER B 1 75 ? 14.883 11.523 10.57 1 91 75 SER B N 1
ATOM 2059 C CA . SER B 1 75 ? 13.562 11.281 11.133 1 91 75 SER B CA 1
ATOM 2060 C C . SER B 1 75 ? 13.508 11.641 12.609 1 91 75 SER B C 1
ATOM 2062 O O . SER B 1 75 ? 12.547 12.266 13.062 1 91 75 SER B O 1
ATOM 2064 N N . GLU B 1 76 ? 14.469 11.203 13.312 1 89.25 76 GLU B N 1
ATOM 2065 C CA . GLU B 1 76 ? 14.539 11.484 14.742 1 89.25 76 GLU B CA 1
ATOM 2066 C C . GLU B 1 76 ? 14.625 12.984 15.016 1 89.25 76 GLU B C 1
ATOM 2068 O O . GLU B 1 76 ? 13.992 13.492 15.938 1 89.25 76 GLU B O 1
ATOM 2073 N N . GLU B 1 77 ? 15.43 13.672 14.227 1 88.31 77 GLU B N 1
ATOM 2074 C CA . GLU B 1 77 ? 15.57 15.117 14.375 1 88.31 77 GLU B CA 1
ATOM 2075 C C . GLU B 1 77 ? 14.25 15.828 14.086 1 88.31 77 GLU B C 1
ATOM 2077 O O . GLU B 1 77 ? 13.891 16.781 14.773 1 88.31 77 GLU B O 1
ATOM 2082 N N . ALA B 1 78 ? 13.539 15.383 13.078 1 86.88 78 ALA B N 1
ATOM 2083 C CA . ALA B 1 78 ? 12.25 15.969 12.734 1 86.88 78 ALA B CA 1
ATOM 2084 C C . ALA B 1 78 ? 11.258 15.82 13.883 1 86.88 78 ALA B C 1
ATOM 2086 O O . ALA B 1 78 ? 10.609 16.781 14.289 1 86.88 78 ALA B O 1
ATOM 2087 N N . ALA B 1 79 ? 11.18 14.688 14.469 1 86.19 79 ALA B N 1
ATOM 2088 C CA . ALA B 1 79 ? 10.266 14.43 15.578 1 86.19 79 ALA B CA 1
ATOM 2089 C C . ALA B 1 79 ? 10.641 15.266 16.797 1 86.19 79 ALA B C 1
ATOM 2091 O O . ALA B 1 79 ? 9.773 15.844 17.453 1 86.19 79 ALA B O 1
ATOM 2092 N N . SER B 1 80 ? 11.906 15.305 17.094 1 85.44 80 SER B N 1
ATOM 2093 C CA . SER B 1 80 ? 12.391 16.078 18.234 1 85.44 80 SER B CA 1
ATOM 2094 C C . SER B 1 80 ? 12.086 17.562 18.047 1 85.44 80 SER B C 1
ATOM 2096 O O . SER B 1 80 ? 11.688 18.25 19 1 85.44 80 SER B O 1
ATOM 2098 N N . PHE B 1 81 ? 12.336 18.047 16.875 1 84 81 PHE B N 1
ATOM 2099 C CA . PHE B 1 81 ? 12.039 19.453 16.562 1 84 81 PHE B CA 1
ATOM 2100 C C . PHE B 1 81 ? 10.586 19.781 16.891 1 84 81 PHE B C 1
ATOM 2102 O O . PHE B 1 81 ? 10.305 20.781 17.547 1 84 81 PHE B O 1
ATOM 2109 N N . CYS B 1 82 ? 9.656 18.953 16.484 1 82.12 82 CYS B N 1
ATOM 2110 C CA . CYS B 1 82 ? 8.227 19.188 16.672 1 82.12 82 CYS B CA 1
ATOM 2111 C C . CYS B 1 82 ? 7.875 19.156 18.156 1 82.12 82 CYS B C 1
ATOM 2113 O O . CYS B 1 82 ? 7.078 19.969 18.625 1 82.12 82 CYS B O 1
ATOM 2115 N N . GLN B 1 83 ? 8.438 18.172 18.844 1 82.62 83 GLN B N 1
ATOM 2116 C CA . GLN B 1 83 ? 8.164 18.062 20.266 1 82.62 83 GLN B CA 1
ATOM 2117 C C . GLN B 1 83 ? 8.695 19.281 21.031 1 82.62 83 GLN B C 1
ATOM 2119 O O . GLN B 1 83 ? 7.973 19.891 21.812 1 82.62 83 GLN B O 1
ATOM 2124 N N . ILE B 1 84 ? 9.859 19.656 20.75 1 81.19 84 ILE B N 1
ATOM 2125 C CA . ILE B 1 84 ? 10.547 20.719 21.484 1 81.19 84 ILE B CA 1
ATOM 2126 C C . ILE B 1 84 ? 9.922 22.062 21.156 1 81.19 84 ILE B C 1
ATOM 2128 O O . ILE B 1 84 ? 9.641 22.859 22.062 1 81.19 84 ILE B O 1
ATOM 2132 N N . ASN B 1 85 ? 9.641 22.328 19.984 1 84 85 ASN B N 1
ATOM 2133 C CA . ASN B 1 85 ? 9.25 23.656 19.547 1 84 85 ASN B CA 1
ATOM 2134 C C . ASN B 1 85 ? 7.734 23.844 19.578 1 84 85 ASN B C 1
ATOM 2136 O O . ASN B 1 85 ? 7.242 24.953 19.734 1 84 85 ASN B O 1
ATOM 2140 N N . TYR B 1 86 ? 6.977 22.75 19.5 1 87.94 86 TYR B N 1
ATOM 2141 C CA . TYR B 1 86 ? 5.531 22.906 19.359 1 87.94 86 TYR B CA 1
ATOM 2142 C C . TYR B 1 86 ? 4.797 22.016 20.375 1 87.94 86 TYR B C 1
ATOM 2144 O O . TYR B 1 86 ? 3.566 22.047 20.438 1 87.94 86 TYR B O 1
ATOM 2152 N N . GLY B 1 87 ? 5.59 21.188 21.141 1 90.56 87 GLY B N 1
ATOM 2153 C CA . GLY B 1 87 ? 4.969 20.328 22.125 1 90.56 87 GLY B CA 1
ATOM 2154 C C . GLY B 1 87 ? 4.121 19.219 21.5 1 90.56 87 GLY B C 1
ATOM 2155 O O . GLY B 1 87 ? 3.123 18.797 22.094 1 90.56 87 GLY B O 1
ATOM 2156 N N . VAL B 1 88 ? 4.449 18.875 20.328 1 93.12 88 VAL B N 1
ATOM 2157 C CA . VAL B 1 88 ? 3.699 17.859 19.594 1 93.12 88 VAL B CA 1
ATOM 2158 C C . VAL B 1 88 ? 3.736 16.531 20.375 1 93.12 88 VAL B C 1
ATOM 2160 O O . VAL B 1 88 ? 4.809 16.078 20.781 1 93.12 88 VAL B O 1
ATOM 2163 N N . LYS B 1 89 ? 2.48 16.016 20.609 1 94.69 89 LYS B N 1
ATOM 2164 C CA . LYS B 1 89 ? 2.371 14.773 21.375 1 94.69 89 LYS B CA 1
ATOM 2165 C C . LYS B 1 89 ? 1.834 13.641 20.5 1 94.69 89 LYS B C 1
ATOM 2167 O O . LYS B 1 89 ? 1.895 12.469 20.891 1 94.69 89 LYS B O 1
ATOM 2172 N N . PHE B 1 90 ? 1.294 13.984 19.391 1 95.88 90 PHE B N 1
ATOM 2173 C CA . PHE B 1 90 ? 0.825 12.914 18.516 1 95.88 90 PHE B CA 1
ATOM 2174 C C . PHE B 1 90 ? 1.994 12.242 17.812 1 95.88 90 PHE B C 1
ATOM 2176 O O . PHE B 1 90 ? 3.072 12.828 17.688 1 95.88 90 PHE B O 1
ATOM 2183 N N . PRO B 1 91 ? 1.829 10.984 17.375 1 96.62 91 PRO B N 1
ATOM 2184 C CA . PRO B 1 91 ? 2.938 10.234 16.781 1 96.62 91 PRO B CA 1
ATOM 2185 C C . PRO B 1 91 ? 3.473 10.867 15.5 1 96.62 91 PRO B C 1
ATOM 2187 O O . PRO B 1 91 ? 2.695 11.211 14.609 1 96.62 91 PRO B O 1
ATOM 2190 N N . MET B 1 92 ? 4.789 11.016 15.5 1 96.75 92 MET B N 1
ATOM 2191 C CA . MET B 1 92 ? 5.543 11.336 14.289 1 96.75 92 MET B CA 1
ATOM 2192 C C . MET B 1 92 ? 6.277 10.102 13.773 1 96.75 92 MET B C 1
ATOM 2194 O O . MET B 1 92 ? 7.055 9.484 14.5 1 96.75 92 MET B O 1
ATOM 2198 N N . PHE B 1 93 ? 6.051 9.781 12.531 1 97.75 93 PHE B N 1
ATOM 2199 C CA . PHE B 1 93 ? 6.684 8.602 11.938 1 97.75 93 PHE B CA 1
ATOM 2200 C C . PHE B 1 93 ? 7.922 9 11.141 1 97.75 93 PHE B C 1
ATOM 2202 O O . PHE B 1 93 ? 8.305 10.172 11.117 1 97.75 93 PHE B O 1
ATOM 2209 N N . SER B 1 94 ? 8.617 7.992 10.625 1 97.19 94 SER B N 1
ATOM 2210 C CA . SER B 1 94 ? 9.828 8.234 9.844 1 97.19 94 SER B CA 1
ATOM 2211 C C . SER B 1 94 ? 9.516 9.031 8.586 1 97.19 94 SER B C 1
ATOM 2213 O O . SER B 1 94 ? 8.422 8.922 8.023 1 97.19 94 SER B O 1
ATOM 2215 N N . LYS B 1 95 ? 10.539 9.711 8.25 1 96.88 95 LYS B N 1
ATOM 2216 C CA . LYS B 1 95 ? 10.445 10.516 7.039 1 96.88 95 LYS B CA 1
ATOM 2217 C C . LYS B 1 95 ? 10.117 9.648 5.828 1 96.88 95 LYS B C 1
ATOM 2219 O O . LYS B 1 95 ? 10.617 8.531 5.707 1 96.88 95 LYS B O 1
ATOM 2224 N N . MET B 1 96 ? 9.273 10.266 4.918 1 97.12 96 MET B N 1
ATOM 2225 C CA . MET B 1 96 ? 8.969 9.547 3.688 1 97.12 96 MET B CA 1
ATOM 2226 C C . MET B 1 96 ? 8.664 10.516 2.551 1 97.12 96 MET B C 1
ATOM 2228 O O . MET B 1 96 ? 8.375 11.688 2.791 1 97.12 96 MET B O 1
ATOM 2232 N N . ASP B 1 97 ? 8.844 10.023 1.337 1 97.81 97 ASP B N 1
ATOM 2233 C CA . ASP B 1 97 ? 8.398 10.75 0.154 1 97.81 97 ASP B CA 1
ATOM 2234 C C . ASP B 1 97 ? 6.898 10.586 -0.068 1 97.81 97 ASP B C 1
ATOM 2236 O O . ASP B 1 97 ? 6.355 9.492 0.125 1 97.81 97 ASP B O 1
ATOM 2240 N N . VAL B 1 98 ? 6.266 11.688 -0.509 1 98.5 98 VAL B N 1
ATOM 2241 C CA . VAL B 1 98 ? 4.812 11.641 -0.647 1 98.5 98 VAL B CA 1
ATOM 2242 C C . VAL B 1 98 ? 4.43 11.773 -2.119 1 98.5 98 VAL B C 1
ATOM 2244 O O . VAL B 1 98 ? 3.279 11.539 -2.492 1 98.5 98 VAL B O 1
ATOM 2247 N N . ASN B 1 99 ? 5.344 12.172 -2.982 1 98.19 99 ASN B N 1
ATOM 2248 C CA . ASN B 1 99 ? 5.113 12.328 -4.414 1 98.19 99 ASN B CA 1
ATOM 2249 C C . ASN B 1 99 ? 6.148 11.562 -5.234 1 98.19 99 ASN B C 1
ATOM 2251 O O . ASN B 1 99 ? 7.207 11.203 -4.727 1 98.19 99 ASN B O 1
ATOM 2255 N N . GLY B 1 100 ? 5.789 11.258 -6.508 1 95.69 100 GLY B N 1
ATOM 2256 C CA . GLY B 1 100 ? 6.738 10.734 -7.477 1 95.69 100 GLY B CA 1
ATOM 2257 C C . GLY B 1 100 ? 6.938 9.234 -7.367 1 95.69 100 GLY B C 1
ATOM 2258 O O . GLY B 1 100 ? 6.168 8.555 -6.688 1 95.69 100 GLY B O 1
ATOM 2259 N N . ASP B 1 101 ? 8.008 8.758 -8.008 1 92.88 101 ASP B N 1
ATOM 2260 C CA . ASP B 1 101 ? 8.258 7.324 -8.117 1 92.88 101 ASP B CA 1
ATOM 2261 C C . ASP B 1 101 ? 8.719 6.742 -6.785 1 92.88 101 ASP B C 1
ATOM 2263 O O . ASP B 1 101 ? 8.633 5.531 -6.57 1 92.88 101 ASP B O 1
ATOM 2267 N N . THR B 1 102 ? 9.195 7.629 -5.918 1 95.19 102 THR B N 1
ATOM 2268 C CA . THR B 1 102 ? 9.727 7.145 -4.648 1 95.19 102 THR B CA 1
ATOM 2269 C C . THR B 1 102 ? 8.703 7.336 -3.529 1 95.19 102 THR B C 1
ATOM 2271 O O . THR B 1 102 ? 9.008 7.102 -2.359 1 95.19 102 THR B O 1
ATOM 2274 N N . ALA B 1 103 ? 7.512 7.723 -3.859 1 97.5 103 ALA B N 1
ATOM 2275 C CA . ALA B 1 103 ? 6.473 7.934 -2.857 1 97.5 103 ALA B CA 1
ATOM 2276 C C . ALA B 1 103 ? 6.152 6.641 -2.113 1 97.5 103 ALA B C 1
ATOM 2278 O O . ALA B 1 103 ? 6.098 5.566 -2.721 1 97.5 103 ALA B O 1
ATOM 2279 N N . HIS B 1 104 ? 5.988 6.801 -0.832 1 98 104 HIS B N 1
ATOM 2280 C CA . HIS B 1 104 ? 5.453 5.668 -0.084 1 98 104 HIS B CA 1
ATOM 2281 C C . HIS B 1 104 ? 4.082 5.258 -0.613 1 98 104 HIS B C 1
ATOM 2283 O O . HIS B 1 104 ? 3.248 6.113 -0.915 1 98 104 HIS B O 1
ATOM 2289 N N . PRO B 1 105 ? 3.773 3.93 -0.651 1 97.88 105 PRO B N 1
ATOM 2290 C CA . PRO B 1 105 ? 2.504 3.473 -1.223 1 97.88 105 PRO B CA 1
ATOM 2291 C C . PRO B 1 105 ? 1.289 4.035 -0.489 1 97.88 105 PRO B C 1
ATOM 2293 O O . PRO B 1 105 ? 0.235 4.238 -1.098 1 97.88 105 PRO B O 1
ATOM 2296 N N . LEU B 1 106 ? 1.402 4.312 0.787 1 98.62 106 LEU B N 1
ATOM 2297 C CA . LEU B 1 106 ? 0.317 4.961 1.517 1 98.62 106 LEU B CA 1
ATOM 2298 C C . LEU B 1 106 ? -0.094 6.262 0.838 1 98.62 106 LEU B C 1
ATOM 2300 O O . LEU B 1 106 ? -1.285 6.516 0.642 1 98.62 106 LEU B O 1
ATOM 2304 N N . TYR B 1 107 ? 0.854 7.043 0.455 1 98.62 107 TYR B N 1
ATOM 2305 C CA . TYR B 1 107 ? 0.525 8.344 -0.116 1 98.62 107 TYR B CA 1
ATOM 2306 C C . TYR B 1 107 ? 0.036 8.203 -1.553 1 98.62 107 TYR B C 1
ATOM 2308 O O . TYR B 1 107 ? -0.722 9.039 -2.043 1 98.62 107 TYR B O 1
ATOM 2316 N N . ASP B 1 108 ? 0.507 7.18 -2.244 1 96.94 108 ASP B N 1
ATOM 2317 C CA . ASP B 1 108 ? -0.129 6.891 -3.527 1 96.94 108 ASP B CA 1
ATOM 2318 C C . ASP B 1 108 ? -1.621 6.617 -3.352 1 96.94 108 ASP B C 1
ATOM 2320 O O . ASP B 1 108 ? -2.447 7.148 -4.098 1 96.94 108 ASP B O 1
ATOM 2324 N N . TYR B 1 109 ? -1.903 5.824 -2.324 1 97.94 109 TYR B N 1
ATOM 2325 C CA . TYR B 1 109 ? -3.297 5.508 -2.027 1 97.94 109 TYR B CA 1
ATOM 2326 C C . TYR B 1 109 ? -4.062 6.762 -1.62 1 97.94 109 TYR B C 1
ATOM 2328 O O . TYR B 1 109 ? -5.168 7.008 -2.111 1 97.94 109 TYR B O 1
ATOM 2336 N N . LEU B 1 110 ? -3.49 7.57 -0.755 1 98.69 110 LEU B N 1
ATOM 2337 C CA . LEU B 1 110 ? -4.156 8.766 -0.246 1 98.69 110 LEU B CA 1
ATOM 2338 C C . LEU B 1 110 ? -4.484 9.727 -1.38 1 98.69 110 LEU B C 1
ATOM 2340 O O . LEU B 1 110 ? -5.605 10.234 -1.465 1 98.69 110 LEU B O 1
ATOM 2344 N N . LYS B 1 111 ? -3.518 9.922 -2.246 1 98.25 111 LYS B N 1
ATOM 2345 C CA . LYS B 1 111 ? -3.717 10.859 -3.35 1 98.25 111 LYS B CA 1
ATOM 2346 C C . LYS B 1 111 ? -4.781 10.344 -4.32 1 98.25 111 LYS B C 1
ATOM 2348 O O . LYS B 1 111 ? -5.578 11.125 -4.84 1 98.25 111 LYS B O 1
ATOM 2353 N N . LYS B 1 112 ? -4.797 9.047 -4.52 1 96.06 112 LYS B N 1
ATOM 2354 C CA . LYS B 1 112 ? -5.789 8.453 -5.406 1 96.06 112 LYS B CA 1
ATOM 2355 C C . LYS B 1 112 ? -7.188 8.531 -4.801 1 96.06 112 LYS B C 1
ATOM 2357 O O . LYS B 1 112 ? -8.156 8.844 -5.5 1 96.06 112 LYS B O 1
ATOM 2362 N N . SER B 1 113 ? -7.34 8.289 -3.525 1 97.31 113 SER B N 1
ATOM 2363 C CA . SER B 1 113 ? -8.617 8.211 -2.83 1 97.31 113 SER B CA 1
ATOM 2364 C C . SER B 1 113 ? -9.156 9.602 -2.494 1 97.31 113 SER B C 1
ATOM 2366 O O . SER B 1 113 ? -10.367 9.789 -2.367 1 97.31 113 SER B O 1
ATOM 2368 N N . GLY B 1 114 ? -8.25 10.516 -2.238 1 98.06 114 GLY B N 1
ATOM 2369 C CA . GLY B 1 114 ? -8.562 11.914 -1.984 1 98.06 114 GLY B CA 1
ATOM 2370 C C . GLY B 1 114 ? -7.898 12.859 -2.965 1 98.06 114 GLY B C 1
ATOM 2371 O O . GLY B 1 114 ? -6.934 13.547 -2.617 1 98.06 114 GLY B O 1
ATOM 2372 N N . PRO B 1 115 ? -8.406 12.875 -4.152 1 97.88 115 PRO B N 1
ATOM 2373 C CA . PRO B 1 115 ? -7.762 13.68 -5.191 1 97.88 115 PRO B CA 1
ATOM 2374 C C . PRO B 1 115 ? -7.797 15.172 -4.887 1 97.88 115 PRO B C 1
ATOM 2376 O O . PRO B 1 115 ? -8.641 15.633 -4.117 1 97.88 115 PRO B O 1
ATOM 2379 N N . PHE B 1 116 ? -6.848 15.883 -5.473 1 98.31 116 PHE B N 1
ATOM 2380 C CA . PHE B 1 116 ? -6.781 17.328 -5.359 1 98.31 116 PHE B CA 1
ATOM 2381 C C . PHE B 1 116 ? -8 17.984 -6.004 1 98.31 116 PHE B C 1
ATOM 2383 O O . PHE B 1 116 ? -8.344 17.672 -7.145 1 98.31 116 PHE B O 1
ATOM 2390 N N . ALA B 1 117 ? -8.625 18.875 -5.234 1 96.69 117 ALA B N 1
ATOM 2391 C CA . ALA B 1 117 ? -9.883 19.469 -5.684 1 96.69 117 ALA B CA 1
ATOM 2392 C C . ALA B 1 117 ? -9.633 20.719 -6.539 1 96.69 117 ALA B C 1
ATOM 2394 O O . ALA B 1 117 ? -10.57 21.312 -7.066 1 96.69 117 ALA B O 1
ATOM 2395 N N . GLY B 1 118 ? -8.414 21.094 -6.676 1 96.19 118 GLY B N 1
ATOM 2396 C CA . GLY B 1 118 ? -8.086 22.328 -7.391 1 96.19 118 GLY B CA 1
ATOM 2397 C C . GLY B 1 118 ? -7.836 23.5 -6.469 1 96.19 118 GLY B C 1
ATOM 2398 O O . GLY B 1 118 ? -8.203 23.469 -5.293 1 96.19 118 GLY B O 1
ATOM 2399 N N . PHE B 1 119 ? -7.184 24.469 -7.012 1 94.5 119 PHE B N 1
ATOM 2400 C CA . PHE B 1 1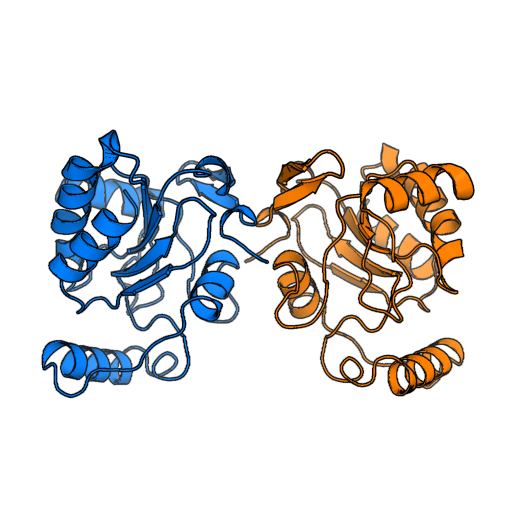19 ? -6.98 25.703 -6.273 1 94.5 119 PHE B CA 1
ATOM 2401 C C . PHE B 1 119 ? -8.211 26.594 -6.359 1 94.5 119 PHE B C 1
ATOM 2403 O O . PHE B 1 119 ? -8.68 26.906 -7.453 1 94.5 119 PHE B O 1
ATOM 2410 N N . ASP B 1 120 ? -8.734 26.922 -5.188 1 92.94 120 ASP B N 1
ATOM 2411 C CA . ASP B 1 120 ? -9.805 27.906 -5.172 1 92.94 120 ASP B CA 1
ATOM 2412 C C . ASP B 1 120 ? -9.273 29.297 -5.5 1 92.94 120 ASP B C 1
ATOM 2414 O O . ASP B 1 120 ? -8.758 30 -4.621 1 92.94 120 ASP B O 1
ATOM 2418 N N . GLU B 1 121 ? -9.5 29.75 -6.645 1 90.56 121 GLU B N 1
ATOM 2419 C CA . GLU B 1 121 ? -8.891 30.984 -7.133 1 90.56 121 GLU B CA 1
ATOM 2420 C C . GLU B 1 121 ? -9.531 32.219 -6.48 1 90.56 121 GLU B C 1
ATOM 2422 O O . GLU B 1 121 ? -9.047 33.312 -6.641 1 90.56 121 GLU B O 1
ATOM 2427 N N . SER B 1 122 ? -10.633 31.984 -5.789 1 93.56 122 SER B N 1
ATOM 2428 C CA . SER B 1 122 ? -11.25 33.094 -5.07 1 93.56 122 SER B CA 1
ATOM 2429 C C . SER B 1 122 ? -10.602 33.281 -3.705 1 93.56 122 SER B C 1
ATOM 2431 O O . SER B 1 122 ? -10.805 34.344 -3.068 1 93.56 122 SER B O 1
ATOM 2433 N N . ASP B 1 123 ? -9.781 32.375 -3.248 1 94.06 123 ASP B N 1
ATOM 2434 C CA . ASP B 1 123 ? -9.055 32.438 -1.981 1 94.06 123 ASP B CA 1
ATOM 2435 C C . ASP B 1 123 ? -7.617 32.906 -2.191 1 94.06 123 ASP B C 1
ATOM 2437 O O . ASP B 1 123 ? -6.836 32.219 -2.871 1 94.06 123 ASP B O 1
ATOM 2441 N N . VAL B 1 124 ? -7.254 34.062 -1.598 1 95.06 124 VAL B N 1
ATOM 2442 C CA . VAL B 1 124 ? -5.934 34.656 -1.785 1 95.06 124 VAL B CA 1
ATOM 2443 C C . VAL B 1 124 ? -4.855 33.688 -1.326 1 95.06 124 VAL B C 1
ATOM 2445 O O . VAL B 1 124 ? -3.803 33.562 -1.956 1 95.06 124 VAL B O 1
ATOM 2448 N N . GLN B 1 125 ? -5.07 33 -0.25 1 94.88 125 GLN B N 1
ATOM 2449 C CA . GLN B 1 125 ? -4.094 32.031 0.253 1 94.88 125 GLN B CA 1
ATOM 2450 C C . GLN B 1 125 ? -3.887 30.906 -0.738 1 94.88 125 GLN B C 1
ATOM 2452 O O . GLN B 1 125 ? -2.762 30.438 -0.931 1 94.88 125 GLN B O 1
ATOM 2457 N N . ALA B 1 126 ? -4.969 30.469 -1.351 1 96.06 126 ALA B N 1
ATOM 2458 C CA . ALA B 1 126 ? -4.883 29.406 -2.357 1 96.06 126 ALA B CA 1
ATOM 2459 C C . ALA B 1 126 ? -4.109 29.891 -3.584 1 96.06 126 ALA B C 1
ATOM 2461 O O . ALA B 1 126 ? -3.338 29.125 -4.172 1 96.06 126 ALA B O 1
ATOM 2462 N N . LYS B 1 127 ? -4.312 31.109 -3.951 1 95.44 127 LYS B N 1
ATOM 2463 C CA . LYS B 1 127 ? -3.576 31.688 -5.074 1 95.44 127 LYS B CA 1
ATOM 2464 C C . LYS B 1 127 ? -2.08 31.75 -4.777 1 95.44 127 LYS B C 1
ATOM 2466 O O . LYS B 1 127 ? -1.259 31.422 -5.633 1 95.44 127 LYS B O 1
ATOM 2471 N N . LEU B 1 128 ? -1.824 32.188 -3.617 1 94.56 128 LEU B N 1
ATOM 2472 C CA . LEU B 1 128 ? -0.427 32.312 -3.215 1 94.56 128 LEU B CA 1
ATOM 2473 C C . LEU B 1 128 ? 0.229 30.938 -3.164 1 94.56 128 LEU B C 1
ATOM 2475 O O . LEU B 1 128 ? 1.379 30.766 -3.58 1 94.56 128 LEU B O 1
ATOM 2479 N N . LEU B 1 129 ? -0.454 29.938 -2.625 1 96.06 129 LEU B N 1
ATOM 2480 C CA . LEU B 1 129 ? 0.059 28.578 -2.623 1 96.06 129 LEU B CA 1
ATOM 2481 C C . LEU B 1 129 ? 0.334 28.094 -4.043 1 96.06 129 LEU B C 1
ATOM 2483 O O . LEU B 1 129 ? 1.376 27.484 -4.309 1 96.06 129 LEU B O 1
ATOM 2487 N N . LYS B 1 130 ? -0.608 28.328 -4.953 1 96.69 130 LYS B N 1
ATOM 2488 C CA . LYS B 1 130 ? -0.432 27.938 -6.348 1 96.69 130 LYS B CA 1
ATOM 2489 C C . LYS B 1 130 ? 0.838 28.547 -6.934 1 96.69 130 LYS B C 1
ATOM 2491 O O . LYS B 1 130 ? 1.612 27.859 -7.602 1 96.69 130 LYS B O 1
ATOM 2496 N N . LEU B 1 131 ? 1.01 29.812 -6.691 1 95.94 131 LEU B N 1
ATOM 2497 C CA . LEU B 1 131 ? 2.195 30.5 -7.188 1 95.94 131 LEU B CA 1
ATOM 2498 C C . LEU B 1 131 ? 3.463 29.906 -6.586 1 95.94 131 LEU B C 1
ATOM 2500 O O . LEU B 1 131 ? 4.457 29.719 -7.289 1 95.94 131 LEU B O 1
ATOM 2504 N N . MET B 1 132 ? 3.398 29.625 -5.324 1 95.44 132 MET B N 1
ATOM 2505 C CA . MET B 1 132 ? 4.539 29.016 -4.645 1 95.44 132 MET B CA 1
ATOM 2506 C C . MET B 1 132 ? 4.879 27.656 -5.254 1 95.44 132 MET B C 1
ATOM 2508 O O . MET B 1 132 ? 6.039 27.375 -5.551 1 95.44 132 MET B O 1
ATOM 2512 N N . VAL B 1 133 ? 3.91 26.859 -5.48 1 96.62 133 VAL B N 1
ATOM 2513 C CA . VAL B 1 133 ? 4.105 25.531 -6.07 1 96.62 133 VAL B CA 1
ATOM 2514 C C . VAL B 1 133 ? 4.66 25.672 -7.488 1 96.62 133 VAL B C 1
ATOM 2516 O O . VAL B 1 133 ? 5.605 24.984 -7.867 1 96.62 133 VAL B O 1
ATOM 2519 N N . ALA B 1 134 ? 4.105 26.594 -8.227 1 96.62 134 ALA B N 1
ATOM 2520 C CA . ALA B 1 134 ? 4.555 26.844 -9.594 1 96.62 134 ALA B CA 1
ATOM 2521 C C . ALA B 1 134 ? 6.031 27.234 -9.625 1 96.62 134 ALA B C 1
ATOM 2523 O O . ALA B 1 134 ? 6.754 26.891 -10.555 1 96.62 134 ALA B O 1
ATOM 2524 N N . ASP B 1 135 ? 6.434 27.906 -8.672 1 96.31 135 ASP B N 1
ATOM 2525 C CA . ASP B 1 135 ? 7.797 28.422 -8.602 1 96.31 135 ASP B CA 1
ATOM 2526 C C . ASP B 1 135 ? 8.758 27.359 -8.07 1 96.31 135 ASP B C 1
ATOM 2528 O O . ASP B 1 135 ? 9.812 27.109 -8.656 1 96.31 135 ASP B O 1
ATOM 2532 N N . LYS B 1 136 ? 8.367 26.688 -7 1 95.38 136 LYS B N 1
ATOM 2533 C CA . LYS B 1 136 ? 9.32 25.891 -6.242 1 95.38 136 LYS B CA 1
ATOM 2534 C C . LYS B 1 136 ? 9.156 24.406 -6.559 1 95.38 136 LYS B C 1
ATOM 2536 O O . LYS B 1 136 ? 10.078 23.609 -6.348 1 95.38 136 LYS B O 1
ATOM 2541 N N . ALA B 1 137 ? 8.031 23.969 -6.957 1 95.38 137 ALA B N 1
ATOM 2542 C CA . ALA B 1 137 ? 7.742 22.562 -7.199 1 95.38 137 ALA B CA 1
ATOM 2543 C C . ALA B 1 137 ? 6.781 22.391 -8.375 1 95.38 137 ALA B C 1
ATOM 2545 O O . ALA B 1 137 ? 5.75 21.734 -8.25 1 95.38 137 ALA B O 1
ATOM 2546 N N . PRO B 1 138 ? 7.164 22.953 -9.578 1 96.44 138 PRO B N 1
ATOM 2547 C CA . PRO B 1 138 ? 6.246 22.953 -10.719 1 96.44 138 PRO B CA 1
ATOM 2548 C C . PRO B 1 138 ? 5.828 21.562 -11.141 1 96.44 138 PRO B C 1
ATOM 2550 O O . PRO B 1 138 ? 4.75 21.375 -11.711 1 96.44 138 PRO B O 1
ATOM 2553 N N . GLU B 1 139 ? 6.637 20.609 -10.82 1 95.94 139 GLU B N 1
ATOM 2554 C CA . GLU B 1 139 ? 6.34 19.234 -11.195 1 95.94 139 GLU B CA 1
ATOM 2555 C C . GLU B 1 139 ? 5.117 18.703 -10.453 1 95.94 139 GLU B C 1
ATOM 2557 O O . GLU B 1 139 ? 4.504 17.719 -10.875 1 95.94 139 GLU B O 1
ATOM 2562 N N . TRP B 1 140 ? 4.734 19.391 -9.375 1 96.81 140 TRP B N 1
ATOM 2563 C CA . TRP B 1 140 ? 3.631 18.891 -8.562 1 96.81 140 TRP B CA 1
ATOM 2564 C C . TRP B 1 140 ? 2.389 19.75 -8.742 1 96.81 140 TRP B C 1
ATOM 2566 O O . TRP B 1 140 ? 1.389 19.562 -8.039 1 96.81 140 TRP B O 1
ATOM 2576 N N . LEU B 1 141 ? 2.463 20.641 -9.672 1 96.56 141 LEU B N 1
ATOM 2577 C CA . LEU B 1 141 ? 1.38 21.609 -9.867 1 96.56 141 LEU B CA 1
ATOM 2578 C C . LEU B 1 141 ? 0.133 20.922 -10.406 1 96.56 141 LEU B C 1
ATOM 2580 O O . LEU B 1 141 ? -0.987 21.25 -10.016 1 96.56 141 LEU B O 1
ATOM 2584 N N . HIS B 1 142 ? 0.313 19.922 -11.227 1 94.56 142 HIS B N 1
ATOM 2585 C CA . HIS B 1 142 ? -0.815 19.297 -11.906 1 94.56 142 HIS B CA 1
ATOM 2586 C C . HIS B 1 142 ? -1.153 17.938 -11.297 1 94.56 142 HIS B C 1
ATOM 2588 O O . HIS B 1 142 ? -0.338 17.359 -10.578 1 94.56 142 HIS B O 1
ATOM 2594 N N . GLY B 1 143 ? -2.389 17.547 -11.547 1 96.5 143 GLY B N 1
ATOM 2595 C CA . GLY B 1 143 ? -2.811 16.234 -11.07 1 96.5 143 GLY B CA 1
ATOM 2596 C C . GLY B 1 143 ? -3.096 16.203 -9.578 1 96.5 143 GLY B C 1
ATOM 2597 O O . GLY B 1 143 ? -3.408 17.25 -8.984 1 96.5 143 GLY B O 1
ATOM 2598 N N . ASP B 1 144 ? -3.02 15.023 -8.984 1 97.88 144 ASP B N 1
ATOM 2599 C CA . ASP B 1 144 ? -3.465 14.828 -7.613 1 97.88 144 ASP B CA 1
ATOM 2600 C C . ASP B 1 144 ? -2.283 14.836 -6.645 1 97.88 144 ASP B C 1
ATOM 2602 O O . ASP B 1 144 ? -2.424 14.438 -5.484 1 97.88 144 ASP B O 1
ATOM 2606 N N . ALA B 1 145 ? -1.126 15.273 -7.129 1 98.5 145 ALA B N 1
ATOM 2607 C CA . ALA B 1 145 ? 0.065 15.305 -6.281 1 98.5 145 ALA B CA 1
ATOM 2608 C C . ALA B 1 145 ? -0.167 16.156 -5.035 1 98.5 145 ALA B C 1
ATOM 2610 O O . ALA B 1 145 ? -1.021 17.047 -5.031 1 98.5 145 ALA B O 1
ATOM 2611 N N . ILE B 1 146 ? 0.493 15.805 -3.967 1 98.75 146 ILE B N 1
ATOM 2612 C CA . ILE B 1 146 ? 0.575 16.703 -2.822 1 98.75 146 ILE B CA 1
ATOM 2613 C C . ILE B 1 146 ? 1.222 18.031 -3.248 1 98.75 146 ILE B C 1
ATOM 2615 O O . ILE B 1 146 ? 2.273 18.031 -3.891 1 98.75 146 ILE B O 1
ATOM 2619 N N . LYS B 1 147 ? 0.623 19.094 -2.904 1 98.25 147 LYS B N 1
ATOM 2620 C CA . LYS B 1 147 ? 1.071 20.375 -3.453 1 98.25 147 LYS B CA 1
ATOM 2621 C C . LYS B 1 147 ? 2.174 20.984 -2.592 1 98.25 147 LYS B C 1
ATOM 2623 O O . LYS B 1 147 ? 3.066 21.656 -3.105 1 98.25 147 LYS B O 1
ATOM 2628 N N . TRP B 1 148 ? 2.088 20.688 -1.3 1 97.62 148 TRP B N 1
ATOM 2629 C CA . TRP B 1 148 ? 3.062 21.234 -0.365 1 97.62 148 TRP B CA 1
ATOM 2630 C C . TRP B 1 148 ? 2.996 20.516 0.978 1 97.62 148 TRP B C 1
ATOM 2632 O O . TRP B 1 148 ? 2.252 19.547 1.133 1 97.62 148 TRP B O 1
ATOM 2642 N N . ASN B 1 149 ? 3.854 20.984 1.854 1 97.12 149 ASN B N 1
ATOM 2643 C CA . ASN B 1 149 ? 3.791 20.484 3.223 1 97.12 149 ASN B CA 1
ATOM 2644 C C . ASN B 1 149 ? 2.477 20.859 3.898 1 97.12 149 ASN B C 1
ATOM 2646 O O . ASN B 1 149 ? 1.857 21.859 3.539 1 97.12 149 ASN B O 1
ATOM 2650 N N . PHE B 1 150 ? 2.057 19.922 4.832 1 98.06 150 PHE B N 1
ATOM 2651 C CA . PHE B 1 150 ? 0.915 20.109 5.719 1 98.06 150 PHE B CA 1
ATOM 2652 C C . PHE B 1 150 ? -0.395 19.906 4.969 1 98.06 150 PHE B C 1
ATOM 2654 O O . PHE B 1 150 ? -1.396 20.547 5.27 1 98.06 150 PHE B O 1
ATOM 2661 N N . THR B 1 151 ? -0.339 19.219 3.889 1 98.69 151 THR B N 1
ATOM 2662 C CA . THR B 1 151 ? -1.559 18.609 3.383 1 98.69 151 THR B CA 1
ATOM 2663 C C . THR B 1 151 ? -2.068 17.547 4.352 1 98.69 151 THR B C 1
ATOM 2665 O O . THR B 1 151 ? -1.276 16.812 4.961 1 98.69 151 THR B O 1
ATOM 2668 N N . LYS B 1 152 ? -3.383 17.469 4.512 1 98.81 152 LYS B N 1
ATOM 2669 C CA . LYS B 1 152 ? -3.98 16.562 5.496 1 98.81 152 LYS B CA 1
ATOM 2670 C C . LYS B 1 152 ? -5.047 15.68 4.855 1 98.81 152 LYS B C 1
ATOM 2672 O O . LYS B 1 152 ? -5.781 16.125 3.971 1 98.81 152 LYS B O 1
ATOM 2677 N N . PHE B 1 153 ? -5.094 14.469 5.258 1 98.94 153 PHE B N 1
ATOM 2678 C CA . PHE B 1 153 ? -6.164 13.539 4.906 1 98.94 153 PHE B CA 1
ATOM 2679 C C . PHE B 1 153 ? -6.914 13.078 6.152 1 98.94 153 PHE B C 1
ATOM 2681 O O . PHE B 1 153 ? -6.297 12.648 7.129 1 98.94 153 PHE B O 1
ATOM 2688 N N . LEU B 1 154 ? -8.18 13.25 6.148 1 98.94 154 LEU B N 1
ATOM 2689 C CA . LEU B 1 154 ? -9.016 12.727 7.227 1 98.94 154 LEU B CA 1
ATOM 2690 C C . LEU B 1 154 ? -9.562 11.352 6.879 1 98.94 154 LEU B C 1
ATOM 2692 O O . LEU B 1 154 ? -10.156 11.164 5.816 1 98.94 154 LEU B O 1
ATOM 2696 N N . ILE B 1 155 ? -9.297 10.414 7.773 1 98.88 155 ILE B N 1
ATOM 2697 C CA . ILE B 1 155 ? -9.68 9.016 7.617 1 98.88 155 ILE B CA 1
ATOM 2698 C C . ILE B 1 155 ? -10.797 8.672 8.602 1 98.88 155 ILE B C 1
ATOM 2700 O O . ILE B 1 155 ? -10.742 9.047 9.773 1 98.88 155 ILE B O 1
ATOM 2704 N N . ASN B 1 156 ? -11.812 8 8.148 1 98.81 156 ASN B N 1
ATOM 2705 C CA . ASN B 1 156 ? -12.875 7.605 9.062 1 98.81 156 ASN B CA 1
ATOM 2706 C C . ASN B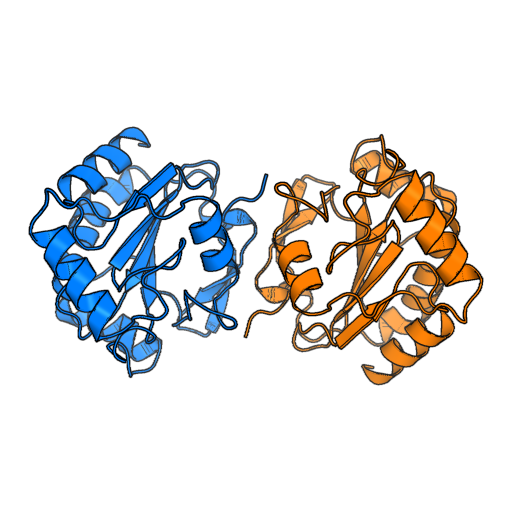 1 156 ? -12.539 6.301 9.781 1 98.81 156 ASN B C 1
ATOM 2708 O O . ASN B 1 156 ? -11.453 5.746 9.594 1 98.81 156 ASN B O 1
ATOM 2712 N N . ALA B 1 157 ? -13.484 5.852 10.609 1 98.44 157 ALA B N 1
ATOM 2713 C CA . ALA B 1 157 ? -13.258 4.703 11.484 1 98.44 157 ALA B CA 1
ATOM 2714 C C . ALA B 1 157 ? -13.156 3.412 10.68 1 98.44 157 ALA B C 1
ATOM 2716 O O . ALA B 1 157 ? -12.734 2.379 11.195 1 98.44 157 ALA B O 1
ATOM 2717 N N . GLU B 1 158 ? -13.531 3.441 9.375 1 98 158 GLU B N 1
ATOM 2718 C CA . GLU B 1 158 ? -13.445 2.277 8.5 1 98 158 GLU B CA 1
ATOM 2719 C C . GLU B 1 158 ? -12.148 2.289 7.691 1 98 158 GLU B C 1
ATOM 2721 O O . GLU B 1 158 ? -11.914 1.405 6.863 1 98 158 GLU B O 1
ATOM 2726 N N . GLY B 1 159 ? -11.312 3.293 7.895 1 98.56 159 GLY B N 1
ATOM 2727 C CA . GLY B 1 159 ? -10.016 3.365 7.234 1 98.56 159 GLY B CA 1
ATOM 2728 C C . GLY B 1 159 ? -10.078 4.035 5.875 1 98.56 159 GLY B C 1
ATOM 2729 O O . GLY B 1 159 ? -9.141 3.939 5.086 1 98.56 159 GLY B O 1
ATOM 2730 N N . GLN B 1 160 ? -11.203 4.711 5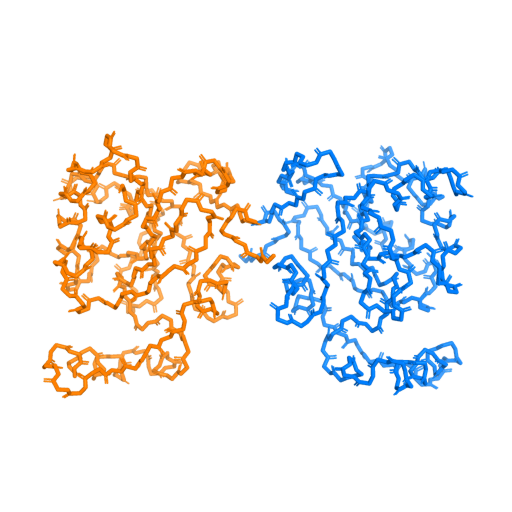.59 1 98.5 160 GLN B N 1
ATOM 2731 C CA . GLN B 1 160 ? -11.406 5.324 4.281 1 98.5 160 GLN B CA 1
ATOM 2732 C C . GLN B 1 160 ? -11.109 6.82 4.324 1 98.5 160 GLN B C 1
ATOM 2734 O O . GLN B 1 160 ? -11.43 7.496 5.301 1 98.5 160 GLN B O 1
ATOM 2739 N N . VAL B 1 161 ? -10.547 7.336 3.232 1 98.69 161 VAL B N 1
ATOM 2740 C CA . VAL B 1 161 ? -10.344 8.773 3.1 1 98.69 161 VAL B CA 1
ATOM 2741 C C . VAL B 1 161 ? -11.688 9.477 2.934 1 98.69 161 VAL B C 1
ATOM 2743 O O . VAL B 1 161 ? -12.461 9.141 2.033 1 98.69 161 VAL B O 1
ATOM 2746 N N . VAL B 1 162 ? -11.945 10.406 3.793 1 98.62 162 VAL B N 1
ATOM 2747 C CA . VAL B 1 162 ? -13.234 11.086 3.676 1 98.62 162 VAL B CA 1
ATOM 2748 C C . VAL B 1 162 ? -13.023 12.531 3.242 1 98.62 162 VAL B C 1
ATOM 2750 O O . VAL B 1 162 ? -13.93 13.164 2.695 1 98.62 162 VAL B O 1
ATOM 2753 N N . LYS B 1 163 ? -11.75 13.078 3.49 1 98.62 163 LYS B N 1
ATOM 2754 C CA . LYS B 1 163 ? -11.5 14.461 3.088 1 98.62 163 LYS B CA 1
ATOM 2755 C C . LYS B 1 163 ? -10 14.734 2.975 1 98.62 163 LYS B C 1
ATOM 2757 O O . LYS B 1 163 ? -9.203 14.195 3.746 1 98.62 163 LYS B O 1
ATOM 2762 N N . ARG B 1 164 ? -9.641 15.508 2.021 1 98.75 164 ARG B N 1
ATOM 2763 C CA . ARG B 1 164 ? -8.305 16.078 1.837 1 98.75 164 ARG B CA 1
ATOM 2764 C C . ARG B 1 164 ? -8.297 17.578 2.105 1 98.75 164 ARG B C 1
ATOM 2766 O O . ARG B 1 164 ? -9.219 18.281 1.703 1 98.75 164 ARG B O 1
ATOM 2773 N N . PHE B 1 165 ? -7.32 18.078 2.846 1 98.62 165 PHE B N 1
ATOM 2774 C CA . PHE B 1 165 ? -7.141 19.5 3.111 1 98.62 165 PHE B CA 1
ATOM 2775 C C . PHE B 1 165 ? -5.766 19.969 2.645 1 98.62 165 PHE B C 1
ATOM 2777 O O . PHE B 1 165 ? -4.75 19.344 2.965 1 98.62 165 PHE B O 1
ATOM 2784 N N . GLU B 1 166 ? -5.797 21.047 1.917 1 98.25 166 GLU B N 1
ATOM 2785 C CA . GLU B 1 166 ? -4.535 21.703 1.566 1 98.25 166 GLU B CA 1
ATOM 2786 C C . GLU B 1 166 ? -4.027 22.562 2.709 1 98.25 166 GLU B C 1
ATOM 2788 O O . GLU B 1 166 ? -4.777 22.891 3.639 1 98.25 166 GLU B O 1
ATOM 2793 N N . PRO B 1 167 ? -2.729 22.953 2.65 1 97.38 167 PRO B N 1
ATOM 2794 C CA . PRO B 1 167 ? -2.146 23.719 3.748 1 97.38 167 PRO B CA 1
ATOM 2795 C C . PRO B 1 167 ? -2.924 25 4.043 1 97.38 167 PRO B C 1
ATOM 2797 O O . PRO B 1 167 ? -2.949 25.469 5.188 1 97.38 167 PRO B O 1
ATOM 2800 N N . VAL B 1 168 ? -3.631 25.516 3.084 1 96.62 168 VAL B N 1
ATOM 2801 C CA . VAL B 1 168 ? -4.25 26.828 3.223 1 96.62 168 VAL B CA 1
ATOM 2802 C C . VAL B 1 168 ? -5.676 26.672 3.75 1 96.62 168 VAL B C 1
ATOM 2804 O O . VAL B 1 168 ? -6.328 27.672 4.094 1 96.62 168 VAL B O 1
ATOM 2807 N N . ASP B 1 169 ? -6.191 25.453 3.76 1 96.69 169 ASP B N 1
ATOM 2808 C CA . ASP B 1 169 ? -7.547 25.234 4.262 1 96.69 169 ASP B CA 1
ATOM 2809 C C . ASP B 1 169 ? -7.648 25.594 5.742 1 96.69 169 ASP B C 1
ATOM 2811 O O . ASP B 1 169 ? -6.711 25.359 6.508 1 96.69 169 ASP B O 1
ATOM 2815 N N . SER B 1 170 ? -8.75 26.141 6.117 1 95.31 170 SER B N 1
ATOM 2816 C CA . SER B 1 170 ? -8.93 26.625 7.484 1 95.31 170 SER B CA 1
ATOM 2817 C C . SER B 1 170 ? -8.945 25.453 8.477 1 95.31 170 SER B C 1
ATOM 2819 O O . SER B 1 170 ? -9.523 24.406 8.195 1 95.31 170 SER B O 1
ATOM 2821 N N . MET B 1 171 ? -8.352 25.703 9.648 1 97 171 MET B N 1
ATOM 2822 C CA . MET B 1 171 ? -8.352 24.703 10.703 1 97 171 MET B CA 1
ATOM 2823 C C . MET B 1 171 ? -9.758 24.484 11.258 1 97 171 MET B C 1
ATOM 2825 O O . MET B 1 171 ? -10.07 23.406 11.766 1 97 171 MET B O 1
ATOM 2829 N N . ASP B 1 172 ? -10.602 25.5 11.047 1 97.69 172 ASP B N 1
ATOM 2830 C CA . ASP B 1 172 ? -12 25.344 11.438 1 97.69 172 ASP B CA 1
ATOM 2831 C C . ASP B 1 172 ? -12.695 24.281 10.578 1 97.69 172 ASP B C 1
ATOM 2833 O O . ASP B 1 172 ? -13.516 23.516 11.078 1 97.69 172 ASP B O 1
ATOM 2837 N N . ALA B 1 173 ? -12.352 24.344 9.32 1 97.62 173 ALA B N 1
ATOM 2838 C CA . ALA B 1 173 ? -12.93 23.344 8.422 1 97.62 173 ALA B CA 1
ATOM 2839 C C . ALA B 1 173 ? -12.438 21.938 8.781 1 97.62 173 ALA B C 1
ATOM 2841 O O . ALA B 1 173 ? -13.203 20.984 8.75 1 97.62 173 ALA B O 1
ATOM 2842 N N . VAL B 1 174 ? -11.188 21.844 9.133 1 98.5 174 VAL B N 1
ATOM 2843 C CA . VAL B 1 174 ? -10.609 20.562 9.555 1 98.5 174 VAL B CA 1
ATOM 2844 C C . VAL B 1 174 ? -11.328 20.062 10.805 1 98.5 174 VAL B C 1
ATOM 2846 O O . VAL B 1 174 ? -11.789 18.922 10.859 1 98.5 174 VAL B O 1
ATOM 2849 N N . GLU B 1 175 ? -11.445 20.953 11.75 1 98.69 175 GLU B N 1
ATOM 2850 C CA . GLU B 1 175 ? -12.062 20.594 13.016 1 98.69 175 GLU B CA 1
ATOM 2851 C C . GLU B 1 175 ? -13.516 20.172 12.82 1 98.69 175 GLU B C 1
ATOM 2853 O O . GLU B 1 175 ? -13.953 19.156 13.383 1 98.69 175 GLU B O 1
ATOM 2858 N N . ALA B 1 176 ? -14.273 20.906 12.023 1 98.69 176 ALA B N 1
ATOM 2859 C CA . ALA B 1 176 ? -15.672 20.578 11.766 1 98.69 176 ALA B CA 1
ATOM 2860 C C . ALA B 1 176 ? -15.805 19.172 11.156 1 98.69 176 ALA B C 1
ATOM 2862 O O . ALA B 1 176 ? -16.719 18.422 11.5 1 98.69 176 ALA B O 1
ATOM 2863 N N . SER B 1 177 ? -14.914 18.875 10.25 1 98.75 177 SER B N 1
ATOM 2864 C CA . SER B 1 177 ? -14.93 17.562 9.617 1 98.75 177 SER B CA 1
ATOM 2865 C C . SER B 1 177 ? -14.602 16.453 10.617 1 98.75 177 SER B C 1
ATOM 2867 O O . SER B 1 177 ? -15.195 15.367 10.57 1 98.75 177 SER B O 1
ATOM 2869 N N . ILE B 1 178 ? -13.641 16.734 11.508 1 98.75 178 ILE B N 1
ATOM 2870 C CA . ILE B 1 178 ? -13.273 15.781 12.555 1 98.75 178 ILE B CA 1
ATOM 2871 C C . ILE B 1 178 ? -14.484 15.516 13.453 1 98.75 178 ILE B C 1
ATOM 2873 O O . ILE B 1 178 ? -14.797 14.367 13.758 1 98.75 178 ILE B O 1
ATOM 2877 N N . GLU B 1 179 ? -15.188 16.531 13.797 1 98.56 179 GLU B N 1
ATOM 2878 C CA . GLU B 1 179 ? -16.328 16.422 14.688 1 98.56 179 GLU B CA 1
ATOM 2879 C C . GLU B 1 179 ? -17.422 15.547 14.078 1 98.56 179 GLU B C 1
ATOM 2881 O O . GLU B 1 179 ? -18.125 14.82 14.797 1 98.56 179 GLU B O 1
ATOM 2886 N N . GLN B 1 180 ? -17.516 15.594 12.781 1 98.31 180 GLN B N 1
ATOM 2887 C CA . GLN B 1 180 ? -18.531 14.805 12.094 1 98.31 180 GLN B CA 1
ATOM 2888 C C . GLN B 1 180 ? -18.25 13.312 12.219 1 98.31 180 GLN B C 1
ATOM 2890 O O . GLN B 1 180 ? -19.156 12.484 12.039 1 98.31 180 GLN B O 1
ATOM 2895 N N . LEU B 1 181 ? -17.047 12.961 12.516 1 98.19 181 LEU B N 1
ATOM 2896 C CA . LEU B 1 181 ? -16.656 11.555 12.562 1 98.19 181 LEU B CA 1
ATOM 2897 C C . LEU B 1 181 ? -16.688 11.031 13.992 1 98.19 181 LEU B C 1
ATOM 2899 O O . LEU B 1 181 ? -16.516 9.828 14.227 1 98.19 181 LEU B O 1
ATOM 2903 N N . LEU B 1 182 ? -16.75 11.945 14.969 1 96.31 182 LEU B N 1
ATOM 2904 C CA . LEU B 1 182 ? -16.672 11.562 16.375 1 96.31 182 LEU B CA 1
ATOM 2905 C C . LEU B 1 182 ? -18.062 11.352 16.969 1 96.31 182 LEU B C 1
ATOM 2907 O O . LEU B 1 182 ? -19.031 11.938 16.484 1 96.31 182 LEU B O 1
#